Protein AF-A0A7X8WK04-F1 (afdb_monomer)

Sequence (314 aa):
MRKMLLALAVIFLSFSAEADEGMWLLKELNQQSIARMQEMGFTFPIDKVYDEVNPSLKDGVVIFGGGCTGVVVSEKGLIFTNHHCGYGAIQKLSSLERDILKDGYAAADMDSELASDGLAVSFLRSTEDVTDRIMSQISSDLSEIQRQQAIDSISDVLTEQYEDDQFAQARVVPFYGGNQYYMVVYDVFRDVRLVVAPPSSVGKFGGDTDNWMWPRHTGDFSAFRVYADKNNRPATYNEDNVPYTPKHVVPVSLAGYKENDYAMTIGFPGTTKRYLSSWGIQRMVDSENKPRIEVRGAKQEIWRKAMNQSDAVR

Nearest PDB structures (foldseek):
  5jxf-assembly3_B  TM=9.635E-01  e=9.828E-30  Flavobacterium psychrophilum
  5jxf-assembly1_A  TM=9.660E-01  e=1.241E-29  Flavobacterium psychrophilum
  4y06-assembly2_B  TM=9.466E-01  e=8.325E-24  Pseudoxanthomonas mexicana
  3woj-assembly1_B  TM=9.172E-01  e=5.221E-24  Pseudoxanthomonas mexicana
  3wok-assembly1_B  TM=9.133E-01  e=1.777E-23  Pseudoxanthomonas mexicana

Solvent-accessible surface area (backbone atoms only — not comparable to full-atom values): 17958 Å² total; per-residue (Å²): 106,73,70,56,52,51,51,51,51,54,55,59,63,64,71,71,72,80,73,88,76,79,91,74,59,71,93,68,68,43,74,66,59,49,50,52,43,42,76,54,58,54,79,72,62,68,69,43,47,50,46,88,84,53,76,15,53,47,54,16,40,30,39,32,67,87,75,34,47,28,36,26,60,34,75,54,22,32,27,43,33,37,23,76,68,43,38,68,50,43,52,72,71,30,44,95,90,48,42,33,52,66,69,21,47,68,44,89,48,82,87,62,34,42,77,28,86,93,37,39,40,33,38,66,61,48,77,42,84,42,35,67,75,51,56,76,74,56,69,91,84,54,52,71,68,56,45,51,54,50,52,52,56,52,35,50,66,76,34,50,96,32,71,88,38,88,41,40,47,54,45,66,44,73,36,87,92,66,76,38,31,36,38,36,33,25,44,31,26,42,22,32,22,46,37,33,34,56,22,38,73,40,22,42,35,65,48,80,79,43,55,100,47,81,88,76,86,49,54,48,36,25,30,34,30,38,30,10,38,96,84,64,40,62,28,68,75,54,92,84,43,39,64,20,64,57,77,28,60,47,84,82,83,86,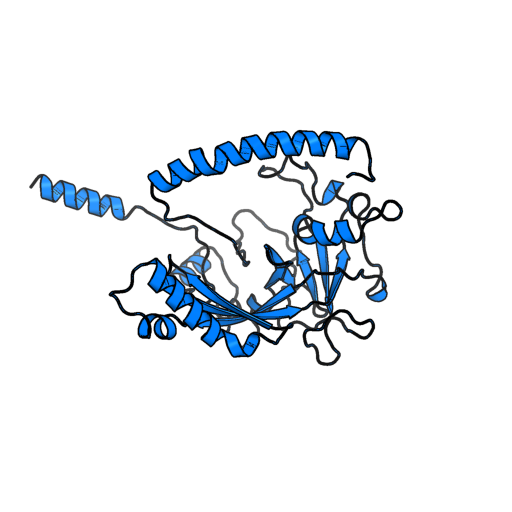85,77,88,59,92,83,59,64,81,85,89,86,73,68,85,88,83,85,73,91,84,57,50,74,67,51,50,49,44,42,51,65,69,51,44,48,57,48,49,56,56,49,49,58,52,48,53,57,48,51,58,50,28,74,75,32,80,90,67,88

Mean predicted aligned error: 5.55 Å

Structure (mmCIF, N/CA/C/O backbone):
data_AF-A0A7X8WK04-F1
#
_entry.id   AF-A0A7X8WK04-F1
#
loop_
_atom_site.group_PDB
_atom_site.id
_atom_site.type_symbol
_atom_site.label_atom_id
_atom_site.label_alt_id
_atom_site.label_comp_id
_atom_site.label_asym_id
_atom_site.label_entity_id
_atom_site.label_seq_id
_atom_site.pdbx_PDB_ins_code
_atom_site.Cartn_x
_atom_site.Cartn_y
_atom_site.Cartn_z
_atom_site.occupancy
_atom_site.B_iso_or_equiv
_atom_site.auth_seq_id
_atom_site.auth_comp_id
_atom_site.auth_asym_id
_atom_site.auth_atom_id
_atom_site.pdbx_PDB_model_num
ATOM 1 N N . MET A 1 1 ? -3.384 25.940 49.977 1.00 60.19 1 MET A N 1
ATOM 2 C CA . MET A 1 1 ? -3.031 26.901 48.904 1.00 60.19 1 MET A CA 1
ATOM 3 C C . MET A 1 1 ? -1.934 26.381 47.975 1.00 60.19 1 MET A C 1
ATOM 5 O O . MET A 1 1 ? -2.227 26.169 46.810 1.00 60.19 1 MET A O 1
ATOM 9 N N . ARG A 1 2 ? -0.717 26.071 48.454 1.00 66.25 2 ARG A N 1
ATOM 10 C CA . ARG A 1 2 ? 0.406 25.619 47.597 1.00 66.25 2 ARG A CA 1
ATOM 11 C C . ARG A 1 2 ? 0.130 24.336 46.785 1.00 66.25 2 ARG A C 1
ATOM 13 O O . ARG A 1 2 ? 0.468 24.285 45.613 1.00 66.25 2 ARG A O 1
ATOM 20 N N . LYS A 1 3 ? -0.556 23.343 47.372 1.00 65.69 3 LYS A N 1
ATOM 21 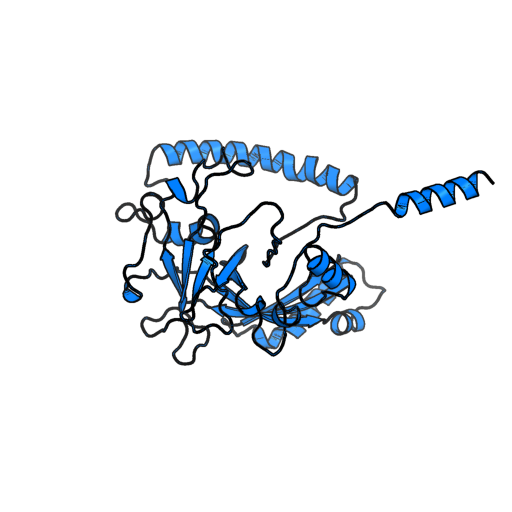C CA . LYS A 1 3 ? -0.987 22.110 46.671 1.00 65.69 3 LYS A CA 1
ATOM 22 C C . LYS A 1 3 ? -2.077 22.355 45.613 1.00 65.69 3 LYS A C 1
ATOM 24 O O . LYS A 1 3 ? -2.100 21.679 44.598 1.00 65.69 3 LYS A O 1
ATOM 29 N N . MET A 1 4 ? -2.942 23.344 45.843 1.00 76.75 4 MET A N 1
ATOM 30 C CA . MET A 1 4 ? -4.035 23.714 44.933 1.00 76.75 4 MET A CA 1
ATOM 31 C C . MET A 1 4 ? -3.504 24.487 43.717 1.00 76.75 4 MET A C 1
ATOM 33 O O . MET A 1 4 ? -3.925 24.236 42.598 1.00 76.75 4 MET A O 1
ATOM 37 N N . LEU A 1 5 ? -2.515 25.362 43.938 1.00 79.25 5 LEU A N 1
ATOM 38 C CA . LEU A 1 5 ? -1.772 26.056 42.882 1.00 79.25 5 LEU A CA 1
ATOM 39 C C . LEU A 1 5 ? -0.945 25.089 42.024 1.00 79.25 5 LEU A C 1
ATOM 41 O O . LEU A 1 5 ? -0.906 25.248 40.812 1.00 79.25 5 LEU A O 1
ATOM 45 N N . LEU A 1 6 ? -0.329 24.067 42.633 1.00 81.62 6 LEU A N 1
ATOM 46 C CA . LEU A 1 6 ? 0.398 23.032 41.891 1.00 81.62 6 LEU A CA 1
ATOM 47 C C . LEU A 1 6 ? -0.548 22.183 41.024 1.00 81.62 6 LEU A C 1
ATOM 49 O O . LEU A 1 6 ? -0.230 21.903 39.876 1.00 81.62 6 LEU A O 1
ATOM 53 N N . ALA A 1 7 ? -1.720 21.816 41.554 1.00 80.69 7 ALA A N 1
ATOM 54 C CA . ALA A 1 7 ? -2.739 21.087 40.800 1.00 80.69 7 ALA A CA 1
ATOM 55 C C . ALA A 1 7 ? -3.286 21.918 39.627 1.00 80.69 7 ALA A C 1
ATOM 57 O O . ALA A 1 7 ? -3.373 21.405 38.516 1.00 80.69 7 ALA A O 1
ATOM 58 N N . LEU A 1 8 ? -3.574 23.210 39.838 1.00 78.12 8 LEU A N 1
ATOM 59 C CA . LEU A 1 8 ? -3.977 24.111 38.753 1.00 78.12 8 LEU A CA 1
ATOM 60 C C . LEU A 1 8 ? -2.877 24.264 37.693 1.00 78.12 8 LEU A C 1
ATOM 62 O O . LEU A 1 8 ? -3.180 24.239 36.508 1.00 78.12 8 LEU A O 1
ATOM 66 N N . ALA A 1 9 ? -1.611 24.393 38.099 1.00 76.81 9 ALA A N 1
ATOM 67 C CA . ALA A 1 9 ? -0.493 24.523 37.166 1.00 76.81 9 ALA A CA 1
ATOM 68 C C . ALA A 1 9 ? -0.313 23.267 36.297 1.00 76.81 9 ALA A C 1
ATOM 70 O O . ALA A 1 9 ? -0.096 23.387 35.096 1.00 76.81 9 ALA A O 1
ATOM 71 N N . VAL A 1 10 ? -0.461 22.070 36.876 1.00 77.06 10 VAL A N 1
ATOM 72 C CA . VAL A 1 10 ? -0.429 20.804 36.123 1.00 77.06 10 VAL A CA 1
ATOM 73 C C . VAL A 1 10 ? -1.611 20.708 35.155 1.00 77.06 10 VAL A C 1
ATOM 75 O O . VAL A 1 10 ? -1.419 20.303 34.012 1.00 77.06 10 VAL A O 1
ATOM 78 N N . ILE A 1 11 ? -2.809 21.139 35.564 1.00 74.50 11 ILE A N 1
ATOM 79 C CA . ILE A 1 11 ? -3.991 21.181 34.689 1.00 74.50 11 ILE A CA 1
ATOM 80 C C . ILE A 1 11 ? -3.752 22.130 33.505 1.00 74.50 11 ILE A C 1
ATOM 82 O O . ILE A 1 11 ? -3.952 21.725 32.367 1.00 74.50 11 ILE A O 1
ATOM 86 N N . PHE A 1 12 ? -3.249 23.346 33.741 1.00 66.75 12 PHE A N 1
ATOM 87 C CA . PHE A 1 12 ? -2.951 24.307 32.669 1.00 66.75 12 PHE A CA 1
ATOM 88 C C . PHE A 1 12 ? -1.830 23.841 31.727 1.00 66.75 12 PHE A C 1
ATOM 90 O O . PHE A 1 12 ? -1.934 24.054 30.524 1.00 66.75 12 PHE A O 1
ATOM 97 N N . LEU A 1 13 ? -0.803 23.153 32.238 1.00 62.59 13 LEU A N 1
ATOM 98 C CA . LEU A 1 13 ? 0.258 22.549 31.418 1.00 62.59 13 LEU A CA 1
ATOM 99 C C . LEU A 1 13 ? -0.226 21.347 30.590 1.00 62.59 13 LEU A C 1
ATOM 101 O O . LEU A 1 13 ? 0.401 21.007 29.591 1.00 62.59 13 LEU A O 1
ATOM 105 N N . SER A 1 14 ? -1.338 20.716 30.975 1.00 57.31 14 SER A N 1
ATOM 106 C CA . SER A 1 14 ? -1.921 19.588 30.233 1.00 57.31 14 SER A CA 1
ATOM 107 C C . SER A 1 14 ? -2.676 20.032 28.973 1.00 57.31 14 SER A C 1
ATOM 109 O O . SER A 1 14 ? -2.915 19.211 28.093 1.00 57.31 14 SER A O 1
ATOM 111 N N . PHE A 1 15 ? -3.031 21.318 28.862 1.00 55.06 15 PHE A N 1
ATOM 112 C CA . PHE A 1 15 ? -3.760 21.875 27.715 1.00 55.06 15 PHE A CA 1
ATOM 113 C C . PHE A 1 15 ? -2.857 22.366 26.572 1.00 55.06 15 PHE A C 1
ATOM 115 O O . PHE A 1 15 ? -3.373 22.807 25.554 1.00 55.06 15 PHE A O 1
ATOM 122 N N . SER A 1 16 ? -1.528 22.291 26.706 1.00 50.62 16 SER A N 1
ATOM 123 C CA . SER A 1 16 ? -0.581 22.721 25.657 1.00 50.62 16 SER A CA 1
ATOM 124 C C . SER A 1 16 ? -0.124 21.593 24.725 1.00 50.62 16 SER A C 1
ATOM 126 O O . SER A 1 16 ? 0.815 21.777 23.955 1.00 50.62 16 SER A O 1
ATOM 128 N N . ALA A 1 17 ? -0.745 20.414 24.800 1.00 57.91 17 ALA A N 1
ATOM 129 C CA . ALA A 1 17 ? -0.472 19.332 23.863 1.00 57.91 17 ALA A CA 1
ATOM 130 C C . ALA A 1 17 ? -1.358 19.491 22.620 1.00 57.91 17 ALA A C 1
ATOM 132 O O . ALA A 1 17 ? -2.464 18.957 22.564 1.00 57.91 17 ALA A O 1
ATOM 133 N N . GLU A 1 18 ? -0.869 20.230 21.627 1.00 56.75 18 GLU A N 1
ATOM 134 C CA . GLU A 1 18 ? -1.471 20.257 20.294 1.00 56.75 18 GLU A CA 1
ATOM 135 C C . GLU A 1 18 ? -0.999 19.025 19.511 1.00 56.75 18 GLU A C 1
ATOM 137 O O . GLU A 1 18 ? 0.196 18.764 19.364 1.00 56.75 18 GLU A O 1
ATOM 142 N N . ALA A 1 19 ? -1.953 18.214 19.064 1.00 59.72 19 ALA A N 1
ATOM 143 C CA . ALA A 1 19 ? -1.712 17.017 18.272 1.00 59.72 19 ALA A CA 1
ATOM 144 C C . ALA A 1 19 ? -2.257 17.231 16.855 1.00 59.72 19 ALA A C 1
ATOM 146 O O . ALA A 1 19 ? -3.252 16.618 16.482 1.00 59.72 19 ALA A O 1
ATOM 147 N N . ASP A 1 20 ? -1.610 18.104 16.080 1.00 61.84 20 ASP A N 1
ATOM 148 C CA . ASP A 1 20 ? -2.006 18.3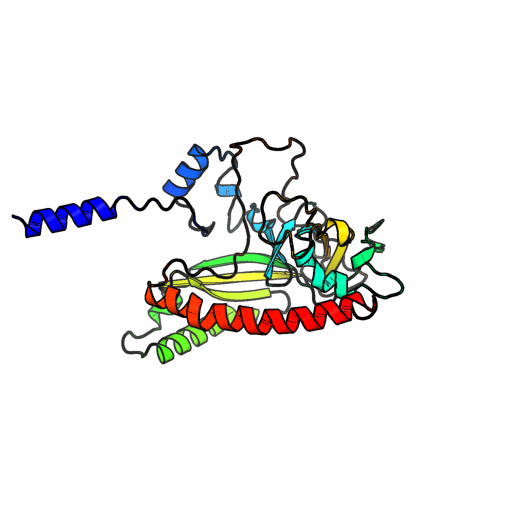79 14.689 1.00 61.84 20 ASP A CA 1
ATOM 149 C C . ASP A 1 20 ? -1.764 17.173 13.762 1.00 61.84 20 ASP A C 1
ATOM 151 O O . ASP A 1 20 ? -2.508 16.936 12.812 1.00 61.84 20 ASP A O 1
ATOM 155 N N . GLU A 1 21 ? -0.740 16.366 14.056 1.00 68.75 21 GLU A N 1
ATOM 156 C CA . GLU A 1 21 ? -0.378 15.189 13.264 1.00 68.75 21 GLU A CA 1
ATOM 157 C C . GLU A 1 21 ? -1.103 13.924 13.746 1.00 68.75 21 GLU A C 1
ATOM 159 O O . GLU A 1 21 ? -1.170 13.626 14.947 1.00 68.75 21 GLU A O 1
ATOM 164 N N . GLY A 1 22 ? -1.594 13.115 12.804 1.00 80.00 22 GLY A N 1
ATOM 165 C CA . GLY A 1 22 ? -2.272 11.856 13.098 1.00 80.00 22 GLY A CA 1
ATOM 166 C C . GLY A 1 22 ? -2.586 11.034 11.851 1.00 80.00 22 GLY A C 1
ATOM 167 O O . GLY A 1 22 ? -2.733 11.565 10.755 1.00 80.00 22 GLY A O 1
ATOM 168 N N . MET A 1 23 ? -2.683 9.718 12.034 1.00 92.00 23 MET A N 1
ATOM 169 C CA . MET A 1 23 ? -3.230 8.799 11.036 1.00 92.00 23 MET A CA 1
ATOM 170 C C . MET A 1 23 ? -4.694 8.568 11.396 1.00 92.00 23 MET A C 1
ATOM 172 O O . MET A 1 23 ? -4.987 7.899 12.385 1.00 92.00 23 MET A O 1
ATOM 176 N N . TRP A 1 24 ? -5.590 9.185 10.634 1.00 91.88 24 TRP A N 1
ATOM 177 C CA . TRP A 1 24 ? -7.021 9.206 10.921 1.00 91.88 24 TRP A CA 1
ATOM 178 C C . TRP A 1 24 ? -7.739 8.068 10.200 1.00 91.88 24 TRP A C 1
ATOM 180 O O . TRP A 1 24 ? -7.469 7.795 9.029 1.00 91.88 24 TRP A O 1
ATOM 190 N N . LEU A 1 25 ? -8.691 7.431 10.880 1.00 92.44 25 LEU A N 1
ATOM 191 C CA . LEU A 1 25 ? -9.653 6.559 10.221 1.00 92.44 25 LEU A CA 1
ATOM 192 C C . LEU A 1 25 ? -10.603 7.425 9.394 1.00 92.44 25 LEU A C 1
ATOM 194 O O . LEU A 1 25 ? -11.306 8.268 9.945 1.00 92.44 25 LEU A O 1
ATOM 198 N N . LEU A 1 26 ? -10.647 7.210 8.076 1.00 92.31 26 LEU A N 1
ATOM 199 C CA . LEU A 1 26 ? -11.493 8.018 7.187 1.00 92.31 26 LEU A CA 1
ATOM 200 C C . LEU A 1 26 ? -12.976 7.975 7.590 1.00 92.31 26 LEU A C 1
ATOM 202 O O . LEU A 1 26 ? -13.663 8.988 7.511 1.00 92.31 26 LEU A O 1
ATOM 206 N N . LYS A 1 27 ? -13.442 6.817 8.076 1.00 88.00 27 LYS A N 1
ATOM 207 C CA . LYS A 1 27 ? -14.807 6.611 8.580 1.00 88.00 27 LYS A CA 1
ATOM 208 C C . LYS A 1 27 ? -15.127 7.435 9.835 1.00 88.00 27 LYS A C 1
ATOM 210 O O . LYS A 1 27 ? -16.292 7.708 10.100 1.00 88.00 27 LYS A O 1
ATOM 215 N N . GLU A 1 28 ? -14.112 7.833 10.597 1.00 88.94 28 GLU A N 1
ATOM 216 C CA . GLU A 1 28 ? -14.259 8.557 11.865 1.00 88.94 28 GLU A CA 1
ATOM 217 C C . GLU A 1 28 ? -13.943 10.057 11.752 1.00 88.94 28 GLU A C 1
ATOM 219 O O . GLU A 1 28 ? -13.836 10.745 12.771 1.00 88.94 28 GLU A O 1
ATOM 224 N N . LEU A 1 29 ? -13.782 10.594 10.535 1.00 90.75 29 LEU A N 1
ATOM 225 C CA . LEU A 1 29 ? -13.577 12.031 10.345 1.00 90.75 29 LEU A CA 1
ATOM 226 C C . LEU A 1 29 ? -14.778 12.804 10.906 1.00 90.75 29 LEU A C 1
ATOM 228 O O . LEU A 1 29 ? -15.874 12.803 10.347 1.00 90.75 29 LEU A O 1
ATOM 232 N N . ASN A 1 30 ? -14.560 13.463 12.042 1.00 90.00 30 ASN A N 1
ATOM 233 C CA . ASN A 1 30 ? -15.586 14.215 12.752 1.00 90.00 30 ASN A CA 1
ATOM 234 C C . ASN A 1 30 ? -15.594 15.694 12.327 1.00 90.00 30 ASN A C 1
ATOM 236 O O . ASN A 1 30 ? -14.711 16.169 11.613 1.00 90.00 30 ASN A O 1
ATOM 240 N N . GLN A 1 31 ? -16.585 16.449 12.809 1.00 91.19 31 GLN A N 1
ATOM 241 C CA . GLN A 1 31 ? -16.764 17.864 12.462 1.00 91.19 31 GLN A CA 1
ATOM 242 C C . GLN A 1 31 ? -15.525 18.731 12.740 1.00 91.19 31 GLN A C 1
ATOM 244 O O . GLN A 1 31 ? -15.258 19.649 11.971 1.00 91.19 31 GLN A O 1
ATOM 249 N N . GLN A 1 32 ? -14.761 18.445 13.799 1.00 90.38 32 GLN A N 1
ATOM 250 C CA . GLN A 1 32 ? -13.561 19.213 14.148 1.00 90.38 32 GLN A CA 1
ATOM 251 C C . GLN A 1 32 ? -12.417 18.914 13.177 1.00 90.38 32 GLN A C 1
ATOM 253 O O . GLN A 1 32 ? -11.807 19.843 12.653 1.00 90.38 32 GLN A O 1
ATOM 258 N N . SER A 1 33 ? -12.166 17.634 12.881 1.00 90.44 33 SER A N 1
ATOM 259 C CA . SER A 1 33 ? -11.162 17.228 11.889 1.00 90.44 33 SER A CA 1
ATOM 260 C C . SER A 1 33 ? -11.481 17.809 10.508 1.00 90.44 33 SER A C 1
ATOM 262 O O . SER A 1 33 ? -10.594 18.328 9.838 1.00 90.44 33 SER A O 1
ATOM 264 N N . ILE A 1 34 ? -12.756 17.794 10.108 1.00 92.62 34 ILE A N 1
ATOM 265 C CA . ILE A 1 34 ? -13.211 18.346 8.825 1.00 92.62 34 ILE A CA 1
ATOM 266 C C . ILE A 1 34 ? -13.040 19.866 8.785 1.00 92.62 34 ILE A C 1
ATOM 268 O O . ILE A 1 34 ? -12.494 20.384 7.812 1.00 92.62 34 ILE A O 1
ATOM 272 N N . ALA A 1 35 ? -13.463 20.578 9.835 1.00 93.25 35 ALA A N 1
ATOM 273 C CA . ALA A 1 35 ? -13.273 22.023 9.930 1.00 93.25 35 ALA A CA 1
ATOM 274 C C . ALA A 1 35 ? -11.786 22.383 9.823 1.00 93.25 35 ALA A C 1
ATOM 276 O O . ALA A 1 35 ? -11.419 23.269 9.055 1.00 93.25 35 ALA A O 1
ATOM 277 N N . ARG A 1 36 ? -10.915 21.621 10.496 1.00 92.12 36 ARG A N 1
ATOM 278 C CA . ARG A 1 36 ? -9.467 21.819 10.417 1.00 92.12 36 ARG A CA 1
ATOM 279 C C . ARG A 1 36 ? -8.915 21.577 9.012 1.00 92.12 36 ARG A C 1
ATOM 281 O O . ARG A 1 36 ? -8.129 22.382 8.524 1.00 92.12 36 ARG A O 1
ATOM 288 N N . MET A 1 37 ? -9.343 20.512 8.332 1.00 94.12 37 MET A N 1
ATOM 289 C CA . MET A 1 37 ? -8.961 20.264 6.934 1.00 94.12 37 MET A CA 1
ATOM 290 C C . MET A 1 37 ? -9.371 21.436 6.030 1.00 94.12 37 MET A C 1
ATOM 292 O O . MET A 1 37 ? -8.577 21.882 5.203 1.00 94.12 37 MET A O 1
ATOM 296 N N . GLN A 1 38 ? -10.589 21.958 6.201 1.00 94.62 38 GLN A N 1
ATOM 297 C CA . GLN A 1 38 ? -11.107 23.090 5.427 1.00 94.62 38 GLN A CA 1
ATOM 298 C C . GLN A 1 38 ? -10.337 24.387 5.704 1.00 94.62 38 GLN A C 1
ATOM 300 O O . GLN A 1 38 ? -9.988 25.093 4.760 1.00 94.62 38 GLN A O 1
ATOM 305 N N . GLU A 1 39 ? -10.005 24.675 6.967 1.00 94.44 39 GLU A N 1
ATOM 306 C CA . GLU A 1 39 ? -9.133 25.800 7.345 1.00 94.44 39 GLU A CA 1
ATOM 307 C C . GLU A 1 39 ? -7.761 25.723 6.665 1.00 94.44 39 GLU A C 1
ATOM 309 O O . GLU A 1 39 ? -7.199 26.748 6.285 1.00 94.44 39 GLU A O 1
ATOM 314 N N . MET A 1 40 ? -7.235 24.509 6.480 1.00 94.00 40 MET A N 1
ATOM 315 C CA . MET A 1 40 ? -5.964 24.256 5.798 1.00 94.00 40 MET A CA 1
ATOM 316 C C . MET A 1 40 ? -6.070 24.287 4.262 1.00 94.00 40 MET A C 1
ATOM 318 O O . MET A 1 40 ? -5.064 24.089 3.586 1.00 94.00 40 MET A O 1
ATOM 322 N N . GLY A 1 41 ? -7.257 24.529 3.695 1.00 95.19 41 GLY A N 1
ATOM 323 C CA . GLY A 1 41 ? -7.466 24.658 2.250 1.00 95.19 41 GLY A CA 1
ATOM 324 C C . GLY A 1 41 ? -8.043 23.422 1.553 1.00 95.19 41 GLY A C 1
ATOM 325 O O . GLY A 1 41 ? -8.057 23.369 0.322 1.00 95.19 41 GLY A O 1
ATOM 326 N N . PHE A 1 42 ? -8.543 22.428 2.294 1.00 95.56 42 PHE A N 1
ATOM 327 C CA . PHE A 1 42 ? -9.242 21.288 1.700 1.00 95.56 42 PHE A CA 1
ATOM 328 C C . PHE A 1 42 ? -10.576 21.710 1.069 1.00 95.56 42 PHE A C 1
ATOM 330 O O . PHE A 1 42 ? -11.451 22.261 1.737 1.00 95.56 42 PHE A O 1
ATOM 337 N N . THR A 1 43 ? -10.746 21.413 -0.220 1.00 94.31 43 THR A N 1
ATOM 338 C CA . THR A 1 43 ? -11.924 21.815 -1.015 1.00 94.31 43 THR A CA 1
ATOM 339 C C . THR A 1 43 ? -12.710 20.641 -1.595 1.00 94.31 43 THR A C 1
ATOM 341 O O . THR A 1 43 ? -13.813 20.836 -2.105 1.00 94.31 43 THR A O 1
ATOM 344 N N . PHE A 1 44 ? -12.171 19.421 -1.536 1.00 93.94 44 PHE A N 1
ATOM 345 C CA . PHE A 1 44 ? -12.847 18.243 -2.070 1.00 93.94 44 PHE A CA 1
ATOM 346 C C . PHE A 1 44 ? -14.033 17.848 -1.167 1.00 93.94 44 PHE A C 1
ATOM 348 O O . PHE A 1 44 ? -13.931 17.975 0.055 1.00 93.94 44 PHE A O 1
ATOM 355 N N . PRO A 1 45 ? -15.172 17.387 -1.717 1.00 93.56 45 PRO A N 1
ATOM 356 C CA . PRO A 1 45 ? -16.321 17.019 -0.895 1.00 93.56 45 PRO A CA 1
ATOM 357 C C . PRO A 1 45 ? -15.979 15.891 0.087 1.00 93.56 45 PRO A C 1
ATOM 359 O O . PRO A 1 45 ? -15.457 14.845 -0.304 1.00 93.56 45 PRO A O 1
ATOM 362 N N . ILE A 1 46 ? -16.260 16.103 1.375 1.00 91.56 46 ILE A N 1
ATOM 363 C CA . ILE A 1 46 ? -15.859 15.171 2.439 1.00 91.56 46 ILE A CA 1
ATOM 364 C C . ILE A 1 46 ? -16.563 13.812 2.330 1.00 91.56 46 ILE A C 1
ATOM 366 O O . ILE A 1 46 ? -15.943 12.774 2.544 1.00 91.56 46 ILE A O 1
ATOM 370 N N . ASP A 1 47 ? -17.824 13.810 1.900 1.00 89.81 47 ASP A N 1
ATOM 371 C CA . ASP A 1 47 ? -18.625 12.617 1.607 1.00 89.81 47 ASP A CA 1
ATOM 372 C C . ASP A 1 47 ? -18.064 11.809 0.427 1.00 89.81 47 ASP A C 1
ATOM 374 O O . ASP A 1 47 ? -18.377 10.635 0.264 1.00 89.81 47 ASP A O 1
ATOM 378 N N . LYS A 1 48 ? -17.198 12.413 -0.395 1.00 93.75 48 LYS A N 1
ATOM 379 C CA . LYS A 1 48 ? -16.485 11.729 -1.479 1.00 93.75 48 LYS A CA 1
ATOM 380 C C . LYS A 1 48 ? -15.117 11.210 -1.067 1.00 93.75 48 LYS A C 1
ATOM 382 O O . LYS A 1 48 ? -14.522 10.456 -1.833 1.00 93.75 48 LYS A O 1
ATOM 387 N N . VAL A 1 49 ? -14.612 11.546 0.122 1.00 94.62 49 VAL A N 1
ATOM 388 C CA . VAL A 1 49 ? -13.385 10.933 0.658 1.00 94.62 49 VAL A CA 1
ATOM 389 C C . VAL A 1 49 ? -13.669 9.484 1.045 1.00 94.62 49 VAL A C 1
ATOM 391 O O . VAL A 1 49 ? -12.977 8.567 0.599 1.00 94.62 49 VAL A O 1
ATOM 394 N N . TYR A 1 50 ? -14.739 9.257 1.803 1.00 94.31 50 TYR A N 1
ATOM 395 C CA . TYR A 1 50 ? -15.142 7.937 2.274 1.00 94.31 50 TYR A CA 1
ATOM 396 C C . TYR A 1 50 ? -16.665 7.808 2.292 1.00 94.31 50 TYR A C 1
ATOM 398 O O . TYR A 1 50 ? -17.342 8.580 2.965 1.00 94.31 50 TYR A O 1
ATOM 406 N N . ASP A 1 51 ? -17.180 6.805 1.588 1.00 93.31 51 ASP A N 1
ATOM 407 C CA . ASP A 1 51 ? -18.586 6.401 1.601 1.00 93.31 51 ASP A CA 1
ATOM 408 C C . ASP A 1 51 ? -18.631 4.864 1.568 1.00 93.31 51 ASP A C 1
ATOM 410 O O . ASP A 1 51 ? -17.855 4.237 0.853 1.00 93.31 51 ASP A O 1
ATOM 414 N N . GLU A 1 52 ? -19.478 4.240 2.387 1.00 90.25 52 GLU A N 1
ATOM 415 C CA . GLU A 1 52 ? -19.585 2.772 2.464 1.00 90.25 52 GLU A CA 1
ATOM 416 C C . GLU A 1 52 ? -20.380 2.164 1.305 1.00 90.25 52 GLU A C 1
ATOM 418 O O . GLU A 1 52 ? -20.222 0.987 0.986 1.00 90.25 52 GLU A O 1
ATOM 423 N N . VAL A 1 53 ? -21.264 2.950 0.692 1.00 89.75 53 VAL A N 1
ATOM 424 C CA . VAL A 1 53 ? -22.243 2.486 -0.294 1.00 89.75 53 VAL A CA 1
ATOM 425 C C . VAL A 1 53 ? -21.891 2.994 -1.685 1.00 89.75 53 VAL A C 1
ATOM 427 O O . VAL A 1 53 ? -21.913 2.229 -2.651 1.00 89.75 53 VAL A O 1
ATOM 430 N N . ASN A 1 54 ? -21.582 4.283 -1.803 1.00 94.25 54 ASN A N 1
ATOM 431 C CA . ASN A 1 54 ? -21.306 4.930 -3.079 1.00 94.25 54 ASN A CA 1
ATOM 432 C C . ASN A 1 54 ? -19.802 4.956 -3.378 1.00 94.25 54 ASN A C 1
ATOM 434 O O . ASN A 1 54 ? -18.999 5.022 -2.450 1.00 94.25 54 ASN A O 1
ATOM 438 N N . PRO A 1 55 ? -19.403 4.997 -4.664 1.00 95.06 55 PRO A N 1
ATOM 439 C CA . PRO A 1 55 ? -18.005 5.182 -5.020 1.00 95.06 55 PRO A CA 1
ATOM 440 C C . PRO A 1 55 ? -17.398 6.454 -4.418 1.00 95.06 55 PRO A C 1
ATOM 442 O O . PRO A 1 55 ? -17.938 7.556 -4.582 1.00 95.06 55 PRO A O 1
ATOM 445 N N . SER A 1 56 ? -16.242 6.305 -3.777 1.00 96.25 56 SER A N 1
ATOM 446 C CA . SER A 1 56 ? -15.496 7.385 -3.129 1.00 96.25 56 SER A CA 1
ATOM 447 C C . SER A 1 56 ? -13.989 7.241 -3.375 1.00 96.25 56 SER A C 1
ATOM 449 O O . SER A 1 56 ? -13.521 6.256 -3.947 1.00 96.25 56 SER A O 1
ATOM 451 N N . LEU A 1 57 ? -13.199 8.216 -2.917 1.00 96.50 57 LEU A N 1
ATOM 452 C CA . LEU A 1 57 ? -11.739 8.194 -3.017 1.00 96.50 57 LEU A CA 1
ATOM 453 C C . LEU A 1 57 ? -11.122 6.921 -2.407 1.00 96.50 57 LEU A C 1
ATOM 455 O O . LEU A 1 57 ? -10.107 6.444 -2.913 1.00 96.50 57 LEU A O 1
ATOM 459 N N . LYS A 1 58 ? -11.756 6.323 -1.384 1.00 95.62 58 LYS A N 1
ATOM 460 C CA . LYS A 1 58 ? -11.328 5.045 -0.786 1.00 95.62 58 LYS A CA 1
ATOM 461 C C . LYS A 1 58 ? -11.201 3.931 -1.829 1.00 95.62 58 LYS A C 1
ATOM 463 O O . LYS A 1 58 ? -10.303 3.106 -1.723 1.00 95.62 58 LYS A O 1
ATOM 468 N N . ASP A 1 59 ? -12.089 3.906 -2.826 1.00 97.38 59 ASP A N 1
ATOM 469 C CA . ASP A 1 59 ? -12.151 2.831 -3.819 1.00 97.38 59 ASP A CA 1
ATOM 470 C C . ASP A 1 59 ? -11.047 2.951 -4.878 1.00 97.38 59 ASP A C 1
ATOM 472 O O . ASP A 1 59 ? -10.799 2.008 -5.628 1.00 97.38 59 ASP A O 1
ATOM 476 N N . GLY A 1 60 ? -10.381 4.108 -4.933 1.00 97.62 60 GLY A N 1
ATOM 477 C CA . GLY A 1 60 ? -9.202 4.348 -5.757 1.00 97.62 60 GLY A CA 1
ATOM 478 C C . GLY A 1 60 ? -7.880 4.089 -5.030 1.00 97.62 60 GLY A C 1
ATOM 479 O O . GLY A 1 60 ? -6.835 4.197 -5.665 1.00 97.62 60 GLY A O 1
ATOM 480 N N . VAL A 1 61 ? -7.888 3.761 -3.731 1.00 98.38 61 VAL A N 1
ATOM 481 C CA . VAL A 1 61 ? -6.677 3.535 -2.921 1.00 98.38 61 VAL A CA 1
ATOM 482 C C . VAL A 1 61 ? -6.613 2.076 -2.477 1.00 98.38 61 VAL A C 1
ATOM 484 O O . VAL A 1 61 ? -7.555 1.543 -1.898 1.00 98.38 61 VAL A O 1
ATOM 487 N N . VAL A 1 62 ? -5.486 1.414 -2.740 1.00 98.62 62 VAL A N 1
ATOM 488 C CA . VAL A 1 62 ? -5.357 -0.044 -2.594 1.00 98.62 62 VAL A CA 1
ATOM 489 C C . VAL A 1 62 ? -4.200 -0.448 -1.697 1.00 98.62 62 VAL A C 1
ATOM 491 O O . VAL A 1 62 ? -3.187 0.251 -1.624 1.00 98.62 62 VAL A O 1
ATOM 494 N N . ILE A 1 63 ? -4.314 -1.616 -1.063 1.00 98.56 63 ILE A N 1
ATOM 495 C CA . ILE A 1 63 ? -3.147 -2.310 -0.513 1.00 98.56 63 ILE A CA 1
ATOM 496 C C . ILE A 1 63 ? -2.430 -2.983 -1.679 1.00 98.56 63 ILE A C 1
ATOM 498 O O . ILE A 1 63 ? -3.022 -3.776 -2.410 1.00 98.56 63 ILE A O 1
ATOM 502 N N . PHE A 1 64 ? -1.143 -2.697 -1.830 1.00 98.69 64 PHE A N 1
ATOM 503 C CA . PHE A 1 64 ? -0.290 -3.280 -2.857 1.00 98.69 64 PHE A CA 1
ATOM 504 C C . PHE A 1 64 ? 0.702 -4.257 -2.218 1.00 98.69 64 PHE A C 1
ATOM 506 O O . PHE A 1 64 ? 1.486 -3.872 -1.344 1.00 98.69 64 PHE A O 1
ATOM 513 N N . GLY A 1 65 ? 0.660 -5.533 -2.620 1.00 94.19 65 GLY A N 1
ATOM 514 C CA . GLY A 1 65 ? 1.618 -6.553 -2.173 1.00 94.19 65 GLY A CA 1
ATOM 515 C C . GLY A 1 65 ? 1.629 -6.824 -0.662 1.00 94.19 65 GLY A C 1
ATOM 516 O O . GLY A 1 65 ? 2.618 -7.333 -0.143 1.00 94.19 65 GLY A O 1
ATOM 517 N N . GLY A 1 66 ? 0.563 -6.453 0.059 1.00 84.00 66 GLY A N 1
ATOM 518 C CA . GLY A 1 66 ? 0.402 -6.701 1.499 1.00 84.00 66 GLY A CA 1
ATOM 519 C C . GLY A 1 66 ? 1.154 -5.751 2.441 1.00 84.00 66 GLY A C 1
ATOM 520 O O . GLY A 1 66 ? 1.051 -5.912 3.654 1.00 84.00 66 GLY A O 1
ATOM 521 N N . GLY A 1 67 ? 1.890 -4.763 1.921 1.00 88.94 67 GLY A N 1
ATOM 522 C CA . GLY A 1 67 ? 2.686 -3.849 2.757 1.00 88.94 67 GLY A CA 1
ATOM 523 C C . GLY A 1 67 ? 2.869 -2.433 2.213 1.00 88.94 67 GLY A C 1
ATOM 524 O O . GLY A 1 67 ? 3.417 -1.588 2.915 1.00 88.94 67 GLY A O 1
ATOM 525 N N . CYS A 1 68 ? 2.404 -2.166 0.993 1.00 98.12 68 CYS A N 1
ATOM 526 C CA . CYS A 1 68 ? 2.448 -0.851 0.366 1.00 98.12 68 CYS A CA 1
ATOM 527 C C . CYS A 1 68 ? 1.046 -0.327 0.056 1.00 98.12 68 CYS A C 1
ATOM 529 O O . CYS A 1 68 ? 0.050 -1.042 0.159 1.00 98.12 68 CYS A O 1
ATOM 531 N N . THR A 1 69 ? 0.988 0.935 -0.362 1.00 98.75 69 THR A N 1
ATOM 532 C CA . THR A 1 69 ? -0.217 1.557 -0.917 1.00 98.75 69 THR A CA 1
ATOM 533 C C . THR A 1 69 ? -0.052 1.746 -2.427 1.00 98.75 69 THR A C 1
ATOM 535 O O . THR A 1 69 ? 1.054 1.994 -2.916 1.00 98.75 69 THR A O 1
ATOM 538 N N . GLY A 1 70 ? -1.147 1.624 -3.170 1.00 98.69 70 GLY A N 1
ATOM 539 C CA . GLY A 1 70 ? -1.239 2.025 -4.570 1.00 98.69 70 GLY A CA 1
ATOM 540 C C . GLY A 1 70 ? -2.458 2.912 -4.809 1.00 98.69 70 GLY A C 1
ATOM 541 O O . GLY A 1 70 ? -3.358 2.976 -3.971 1.00 98.69 70 GLY A O 1
ATOM 542 N N . VAL A 1 71 ? -2.491 3.581 -5.959 1.00 98.69 71 VAL A N 1
ATOM 543 C CA . VAL A 1 71 ? -3.608 4.436 -6.380 1.00 98.69 71 VAL A CA 1
ATOM 544 C C . VAL A 1 71 ? -4.030 4.120 -7.809 1.00 98.69 71 VAL A C 1
ATOM 546 O O . VAL A 1 71 ? -3.182 4.016 -8.695 1.00 98.69 71 VAL A O 1
ATOM 549 N N . VAL A 1 72 ? -5.333 3.966 -8.038 1.00 98.69 72 VAL A N 1
ATOM 550 C CA . VAL A 1 72 ? -5.909 3.724 -9.363 1.00 98.69 72 VAL A CA 1
ATOM 551 C C . VAL A 1 72 ? -6.052 5.038 -10.123 1.00 98.69 72 VAL A C 1
ATOM 553 O O . VAL A 1 72 ? -6.708 5.968 -9.659 1.00 98.69 72 VAL A O 1
ATOM 556 N N . VAL A 1 73 ? -5.462 5.095 -11.313 1.00 98.44 73 VAL A N 1
ATOM 557 C CA . VAL A 1 73 ? -5.328 6.317 -12.125 1.00 98.44 73 VAL A CA 1
ATOM 558 C C . VAL A 1 73 ? -5.915 6.179 -13.532 1.00 98.44 73 VAL A C 1
ATOM 560 O O . VAL A 1 73 ? -5.769 7.079 -1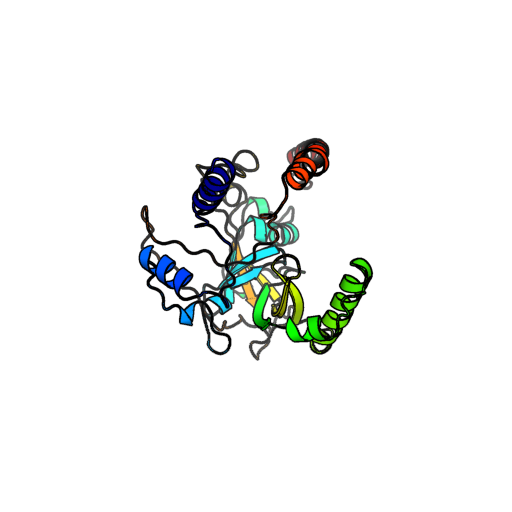4.357 1.00 98.44 73 VAL A O 1
ATOM 563 N N . SER A 1 74 ? -6.574 5.058 -13.848 1.00 98.44 74 SER A N 1
ATOM 564 C CA . SER A 1 74 ? -7.336 4.932 -15.094 1.00 98.44 74 SER A CA 1
ATOM 565 C C . SER A 1 74 ? -8.529 3.986 -14.985 1.00 98.44 74 SER A C 1
ATOM 567 O O . SER A 1 74 ? -8.521 3.047 -14.191 1.00 98.44 74 SER A O 1
ATOM 569 N N . GLU A 1 75 ? -9.507 4.184 -15.874 1.00 98.19 75 GLU A N 1
ATOM 570 C CA . GLU A 1 75 ? -10.707 3.340 -16.041 1.00 98.19 75 GLU A CA 1
ATOM 571 C C . GLU A 1 75 ? -10.393 1.891 -16.450 1.00 98.19 75 GLU A C 1
ATOM 573 O O . GLU A 1 75 ? -11.274 1.041 -16.486 1.00 98.19 75 GLU A O 1
ATOM 578 N N . LYS A 1 76 ? -9.132 1.597 -16.784 1.00 98.44 76 LYS A N 1
ATOM 579 C CA . LYS A 1 76 ? -8.644 0.259 -17.141 1.00 98.44 76 LYS A CA 1
ATOM 580 C C . LYS A 1 76 ? -7.674 -0.282 -16.090 1.00 98.44 76 LYS A C 1
ATOM 582 O O . LYS A 1 76 ? -6.666 -0.895 -16.443 1.00 98.44 76 LYS A O 1
ATOM 587 N N . GLY A 1 77 ? -7.911 0.044 -14.821 1.00 98.31 77 GLY A N 1
ATOM 588 C CA . GLY A 1 77 ? -7.241 -0.580 -13.680 1.00 98.31 77 GLY A CA 1
ATOM 589 C C . GLY A 1 77 ? -5.744 -0.294 -13.579 1.00 98.31 77 GLY A C 1
ATOM 590 O O . GLY A 1 77 ? -5.024 -1.095 -12.987 1.00 98.31 77 GLY A O 1
ATOM 591 N N . LEU A 1 78 ? -5.253 0.801 -14.178 1.00 98.81 78 LEU A N 1
ATOM 592 C CA . LEU A 1 78 ? -3.854 1.213 -14.029 1.00 98.81 78 LEU A CA 1
ATOM 593 C C . LEU A 1 78 ? -3.627 1.737 -12.609 1.00 98.81 78 LEU A C 1
ATOM 595 O O . LEU A 1 78 ? -4.363 2.610 -12.153 1.00 98.81 78 LEU A O 1
ATOM 599 N N . ILE A 1 79 ? -2.595 1.232 -11.945 1.00 98.81 79 ILE A N 1
ATOM 600 C CA . ILE A 1 79 ? -2.229 1.546 -10.568 1.00 98.81 79 ILE A CA 1
ATOM 601 C C . ILE A 1 79 ? -0.820 2.112 -10.529 1.00 98.81 79 ILE A C 1
ATOM 603 O O . ILE A 1 79 ? 0.107 1.506 -11.064 1.00 98.81 79 ILE A O 1
ATOM 607 N N . PHE A 1 80 ? -0.652 3.237 -9.842 1.00 98.81 80 PHE A N 1
ATOM 608 C CA . PHE A 1 80 ? 0.659 3.752 -9.462 1.00 98.81 80 PHE A CA 1
ATOM 609 C C . PHE A 1 80 ? 1.009 3.339 -8.037 1.00 98.81 80 PHE A C 1
ATOM 611 O O . PHE A 1 80 ? 0.173 3.369 -7.134 1.00 98.81 80 PHE A O 1
ATOM 618 N N . THR A 1 81 ? 2.267 2.962 -7.840 1.00 98.88 81 THR A N 1
ATOM 619 C CA . THR A 1 81 ? 2.878 2.695 -6.534 1.00 98.88 81 THR A CA 1
ATOM 620 C C . THR A 1 81 ? 4.364 3.058 -6.590 1.00 98.88 81 THR A C 1
ATOM 622 O O . THR A 1 81 ? 4.857 3.503 -7.626 1.00 98.88 81 THR A O 1
ATOM 625 N N . ASN A 1 82 ? 5.106 2.895 -5.498 1.00 98.75 82 ASN A N 1
ATOM 626 C CA . ASN A 1 82 ? 6.542 3.164 -5.505 1.00 98.75 82 ASN A CA 1
ATOM 627 C C . ASN A 1 82 ? 7.328 2.075 -6.255 1.00 98.75 82 ASN A C 1
ATOM 629 O O . ASN A 1 82 ? 6.915 0.916 -6.321 1.00 98.75 82 ASN A O 1
ATOM 633 N N . HIS A 1 83 ? 8.495 2.417 -6.800 1.00 98.69 83 HIS A N 1
ATOM 634 C CA . HIS A 1 83 ? 9.413 1.447 -7.401 1.00 98.69 83 HIS A CA 1
ATOM 635 C C . HIS A 1 83 ? 9.852 0.409 -6.361 1.00 98.69 83 HIS A C 1
ATOM 637 O O . HIS A 1 83 ? 9.866 -0.787 -6.644 1.00 98.69 83 HIS A O 1
ATOM 643 N N . HIS A 1 84 ? 10.140 0.837 -5.126 1.00 98.12 84 HIS A N 1
ATOM 644 C CA . HIS A 1 84 ? 10.515 -0.095 -4.057 1.00 98.12 84 HIS A CA 1
ATOM 645 C C . HIS A 1 84 ? 9.367 -1.037 -3.634 1.00 98.12 84 HIS A C 1
ATOM 647 O O . HIS A 1 84 ? 9.632 -2.156 -3.196 1.00 98.12 84 HIS A O 1
ATOM 653 N N . CYS A 1 85 ? 8.107 -0.622 -3.806 1.00 98.44 85 CYS A N 1
ATOM 654 C CA . CYS A 1 85 ? 6.930 -1.464 -3.570 1.00 98.44 85 CYS A CA 1
ATOM 655 C C . CYS A 1 85 ? 6.775 -2.540 -4.651 1.00 98.44 85 CYS A C 1
ATOM 657 O O . CYS A 1 85 ? 6.489 -3.697 -4.344 1.00 98.44 85 CYS A O 1
ATOM 659 N N . GLY A 1 86 ? 7.027 -2.180 -5.914 1.00 98.19 86 GLY A N 1
ATOM 660 C CA . GLY A 1 86 ? 7.075 -3.119 -7.036 1.00 98.19 86 GLY A CA 1
ATOM 661 C C . GLY A 1 86 ? 8.337 -3.988 -7.080 1.00 98.19 86 GLY A C 1
ATOM 662 O O . GLY A 1 86 ? 8.355 -4.988 -7.794 1.00 98.19 86 GLY A O 1
ATOM 663 N N . TYR A 1 87 ? 9.384 -3.649 -6.319 1.00 97.56 87 TYR A N 1
ATOM 664 C CA . TYR A 1 87 ? 10.730 -4.219 -6.466 1.00 97.56 87 TYR A CA 1
ATOM 665 C C . TYR A 1 87 ? 10.769 -5.744 -6.382 1.00 97.56 87 TYR A C 1
ATOM 667 O O . TYR A 1 87 ? 11.486 -6.375 -7.149 1.00 97.56 87 TYR A O 1
ATOM 675 N N . GLY A 1 88 ? 9.981 -6.351 -5.488 1.00 97.19 88 GLY A N 1
ATOM 676 C CA . GLY A 1 88 ? 9.903 -7.810 -5.380 1.00 97.19 88 GLY A CA 1
ATOM 677 C C . GLY A 1 88 ? 9.341 -8.473 -6.643 1.00 97.19 88 GLY A C 1
ATOM 678 O O . GLY A 1 88 ? 9.865 -9.492 -7.082 1.00 97.19 88 GLY A O 1
ATOM 679 N N . ALA A 1 89 ? 8.314 -7.881 -7.260 1.00 97.75 89 ALA A N 1
ATOM 680 C CA . ALA A 1 89 ? 7.763 -8.367 -8.525 1.00 97.75 89 ALA A CA 1
ATOM 681 C C . ALA A 1 89 ? 8.734 -8.114 -9.688 1.00 97.75 89 ALA A C 1
ATOM 683 O O . ALA A 1 89 ? 9.000 -9.014 -10.480 1.00 97.75 89 ALA A O 1
ATOM 684 N N . ILE A 1 90 ? 9.325 -6.917 -9.745 1.00 98.25 90 ILE A N 1
ATOM 685 C CA . ILE A 1 90 ? 10.305 -6.533 -10.769 1.00 98.25 90 ILE A CA 1
ATOM 686 C C . ILE A 1 90 ? 11.528 -7.462 -10.732 1.00 98.25 90 ILE A C 1
ATOM 688 O O . ILE A 1 90 ? 11.983 -7.933 -11.773 1.00 98.25 90 ILE A O 1
ATOM 692 N N . GLN A 1 91 ? 12.039 -7.767 -9.538 1.00 97.62 91 GLN A N 1
ATOM 693 C CA . GLN A 1 91 ? 13.180 -8.660 -9.346 1.00 97.62 91 GLN A CA 1
ATOM 694 C C . GLN A 1 91 ? 12.871 -10.088 -9.804 1.00 97.62 91 GLN A C 1
ATOM 696 O O . GLN A 1 91 ? 13.691 -10.674 -10.502 1.00 97.62 91 GLN A O 1
ATOM 701 N N . LYS A 1 92 ? 11.680 -10.623 -9.501 1.00 97.38 92 LYS A N 1
ATOM 702 C CA . LYS A 1 92 ? 11.248 -11.943 -9.994 1.00 97.38 92 LYS A CA 1
ATOM 703 C C . LYS A 1 92 ? 11.110 -12.008 -11.518 1.00 97.38 92 LYS A C 1
ATOM 705 O O . LYS A 1 92 ? 11.299 -13.072 -12.096 1.00 97.38 92 LYS A O 1
ATOM 710 N N . LEU A 1 93 ? 10.747 -10.895 -12.158 1.00 97.56 93 LEU A N 1
ATOM 711 C CA . LEU A 1 93 ? 10.592 -10.801 -13.616 1.00 97.56 93 LEU A CA 1
ATOM 712 C C . LEU A 1 93 ? 11.909 -10.521 -14.355 1.00 97.56 93 LEU A C 1
ATOM 714 O O . LEU A 1 93 ? 11.947 -10.616 -15.589 1.00 97.56 93 LEU A O 1
ATOM 718 N N . SER A 1 94 ? 12.957 -10.158 -13.611 1.00 97.50 94 SER A N 1
ATOM 719 C CA . SER A 1 94 ? 14.290 -9.875 -14.136 1.00 97.50 94 SER A CA 1
ATOM 720 C C . SER A 1 94 ? 15.092 -11.161 -14.330 1.00 97.50 94 SER A C 1
ATOM 722 O O . SER A 1 94 ? 15.002 -12.097 -13.538 1.00 97.50 94 SER A O 1
ATOM 724 N N . SER A 1 95 ? 15.923 -11.185 -15.364 1.00 96.56 95 SER A N 1
ATOM 725 C CA . SER A 1 95 ? 16.940 -12.212 -15.595 1.00 96.56 95 SER A CA 1
ATOM 726 C C . SER A 1 95 ? 18.237 -11.562 -16.083 1.00 96.56 95 SER A C 1
ATOM 728 O O . SER A 1 95 ? 18.286 -10.347 -16.271 1.00 96.56 95 SER A O 1
ATOM 730 N N . LEU A 1 96 ? 19.289 -12.353 -16.314 1.00 95.38 96 LEU A N 1
ATOM 731 C CA . LEU A 1 96 ? 20.529 -11.836 -16.906 1.00 95.38 96 LEU A CA 1
ATOM 732 C C . LEU A 1 96 ? 20.332 -11.358 -18.351 1.00 95.38 96 LEU A C 1
ATOM 734 O O . LEU A 1 96 ? 21.006 -10.435 -18.797 1.00 95.38 96 LEU A O 1
ATOM 738 N N . GLU A 1 97 ? 19.415 -11.987 -19.083 1.00 95.56 97 GLU A N 1
ATOM 739 C CA . GLU A 1 97 ? 19.071 -11.641 -20.462 1.00 95.56 97 GLU A CA 1
ATOM 740 C C . GLU A 1 97 ? 18.128 -10.435 -20.533 1.00 95.56 97 GLU A C 1
ATOM 742 O O . GLU A 1 97 ? 18.194 -9.659 -21.485 1.00 95.56 97 GLU A O 1
ATOM 747 N N . ARG A 1 98 ? 17.248 -10.277 -19.535 1.00 95.31 98 ARG A N 1
ATOM 748 C CA . ARG A 1 98 ? 16.301 -9.163 -19.424 1.00 95.31 98 ARG A CA 1
ATOM 749 C C . ARG A 1 98 ? 16.338 -8.589 -18.012 1.00 95.31 98 ARG A C 1
ATOM 751 O O . ARG A 1 98 ? 15.512 -8.930 -17.162 1.00 95.31 98 ARG A O 1
ATOM 758 N N . ASP A 1 99 ? 17.293 -7.703 -17.774 1.00 97.50 99 ASP A N 1
ATOM 759 C CA . ASP A 1 99 ? 17.526 -7.101 -16.463 1.00 97.50 99 ASP A CA 1
ATOM 760 C C . ASP A 1 99 ? 16.631 -5.873 -16.243 1.00 97.50 99 ASP A C 1
ATOM 762 O O . ASP A 1 99 ? 17.048 -4.722 -16.386 1.00 97.50 99 ASP A O 1
ATOM 766 N N . ILE A 1 100 ? 15.368 -6.122 -15.887 1.00 97.94 100 ILE A N 1
ATOM 767 C CA . ILE A 1 100 ? 14.382 -5.055 -15.657 1.00 97.94 100 ILE A CA 1
ATOM 768 C C . ILE A 1 100 ? 14.812 -4.150 -14.496 1.00 97.94 100 ILE A C 1
ATOM 770 O O . ILE A 1 100 ? 14.567 -2.945 -14.526 1.00 97.94 100 ILE A O 1
ATOM 774 N N . LEU A 1 101 ? 15.482 -4.696 -13.478 1.00 97.56 101 LEU A N 1
ATOM 775 C CA . LEU A 1 101 ? 16.011 -3.895 -12.377 1.00 97.56 101 LEU A CA 1
ATOM 776 C C . LEU A 1 101 ? 16.999 -2.837 -12.871 1.00 97.56 101 LEU A C 1
ATOM 778 O O . LEU A 1 101 ? 16.945 -1.696 -12.408 1.00 97.56 101 LEU A O 1
ATOM 782 N N . LYS A 1 102 ? 17.913 -3.205 -13.769 1.00 97.38 102 LYS A N 1
ATOM 783 C CA . LYS A 1 102 ? 18.948 -2.308 -14.289 1.00 97.38 102 LYS A CA 1
ATOM 784 C C . LYS A 1 102 ? 18.417 -1.361 -15.357 1.00 97.38 102 LYS A C 1
ATOM 786 O O . LYS A 1 102 ? 18.658 -0.159 -15.248 1.00 97.38 102 LYS A O 1
ATOM 791 N N . ASP A 1 103 ? 17.688 -1.891 -16.332 1.00 98.12 103 ASP A N 1
ATOM 792 C CA . ASP A 1 103 ? 17.338 -1.178 -17.565 1.00 98.12 103 ASP A CA 1
ATOM 793 C C . ASP A 1 103 ? 15.922 -0.580 -17.536 1.00 98.12 103 ASP A C 1
ATOM 795 O O . ASP A 1 103 ? 15.588 0.292 -18.341 1.00 98.12 103 ASP A O 1
ATOM 799 N N . GLY A 1 104 ? 15.102 -0.982 -16.564 1.00 98.44 104 GLY A N 1
ATOM 800 C CA . GLY A 1 104 ? 13.690 -0.636 -16.508 1.00 98.44 104 GLY A CA 1
ATOM 801 C C . GLY A 1 104 ? 12.857 -1.461 -17.487 1.00 98.44 104 GLY A C 1
ATOM 802 O O . GLY A 1 104 ? 13.335 -2.366 -18.171 1.00 98.44 104 GLY A O 1
ATOM 803 N N . TYR A 1 105 ? 11.565 -1.164 -17.531 1.00 98.69 105 TYR A N 1
ATOM 804 C CA . TYR A 1 105 ? 10.611 -1.807 -18.422 1.00 98.69 105 TYR A CA 1
ATOM 805 C C . TYR A 1 105 ? 9.418 -0.886 -18.669 1.00 98.69 105 TYR A C 1
ATOM 807 O O . TYR A 1 105 ? 8.960 -0.193 -17.761 1.00 98.69 105 TYR A O 1
ATOM 815 N N . ALA A 1 106 ? 8.905 -0.890 -19.895 1.00 98.50 106 ALA A N 1
ATOM 816 C CA . ALA A 1 106 ? 7.665 -0.225 -20.259 1.00 98.50 106 ALA A CA 1
ATOM 817 C C . ALA A 1 106 ? 6.942 -1.076 -21.305 1.00 98.50 106 ALA A C 1
ATOM 819 O O . ALA A 1 106 ? 7.463 -1.296 -22.399 1.00 98.50 106 ALA A O 1
ATOM 820 N N . ALA A 1 107 ? 5.756 -1.558 -20.950 1.00 98.50 107 ALA A N 1
ATOM 821 C CA . ALA A 1 107 ? 4.865 -2.265 -21.853 1.00 98.50 107 ALA A CA 1
ATOM 822 C C . ALA A 1 107 ? 4.433 -1.323 -22.991 1.00 98.50 107 ALA A C 1
ATOM 824 O O . ALA A 1 107 ? 4.001 -0.195 -22.740 1.00 98.50 107 ALA A O 1
ATOM 825 N N . ALA A 1 108 ? 4.568 -1.771 -24.241 1.00 97.62 108 ALA A N 1
ATOM 826 C CA . ALA A 1 108 ? 4.142 -1.001 -25.413 1.00 97.62 108 ALA A CA 1
ATOM 827 C C . ALA A 1 108 ? 2.611 -1.006 -25.567 1.00 97.62 108 ALA A C 1
ATOM 829 O O . ALA A 1 108 ? 2.015 -0.046 -26.054 1.00 97.62 108 ALA A O 1
ATOM 830 N N . ASP A 1 109 ? 1.988 -2.091 -25.117 1.00 97.94 109 ASP A N 1
ATOM 831 C CA . ASP A 1 109 ? 0.559 -2.371 -25.151 1.00 97.94 109 ASP A CA 1
ATOM 832 C C . ASP A 1 109 ? 0.180 -3.325 -24.001 1.00 97.94 109 ASP A C 1
ATOM 834 O O . ASP A 1 109 ? 1.043 -3.794 -23.257 1.00 97.94 109 ASP A O 1
ATOM 838 N N . MET A 1 110 ? -1.117 -3.601 -23.839 1.00 97.44 110 MET A N 1
ATOM 839 C CA . MET A 1 110 ? -1.625 -4.468 -22.766 1.00 97.44 110 MET A CA 1
ATOM 840 C C . M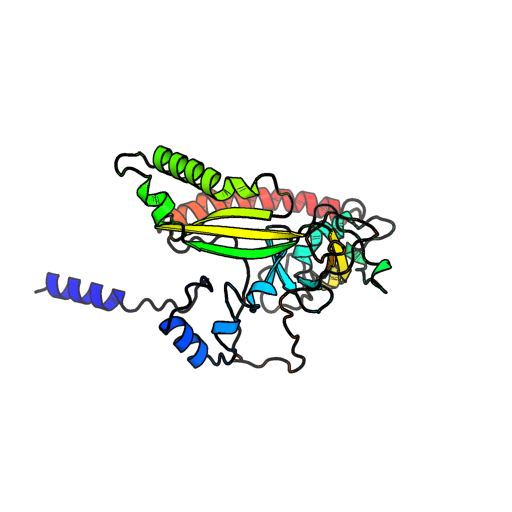ET A 1 110 ? -1.161 -5.924 -22.896 1.00 97.44 110 MET A C 1
ATOM 842 O O . MET A 1 110 ? -0.961 -6.581 -21.877 1.00 97.44 110 MET A O 1
ATOM 846 N N . ASP A 1 111 ? -0.940 -6.404 -24.121 1.00 97.06 111 ASP A N 1
ATOM 847 C CA . ASP A 1 111 ? -0.503 -7.780 -24.382 1.00 97.06 111 ASP A CA 1
ATOM 848 C C . ASP A 1 111 ? 0.960 -7.987 -23.971 1.00 97.06 111 ASP A C 1
ATOM 850 O O . ASP A 1 111 ? 1.367 -9.089 -23.604 1.00 97.06 111 ASP A O 1
ATOM 854 N N . SER A 1 112 ? 1.755 -6.915 -23.993 1.00 97.94 112 SER A N 1
ATOM 855 C CA . SER A 1 112 ? 3.141 -6.945 -23.540 1.00 97.94 112 SER A CA 1
ATOM 856 C C . SER A 1 112 ? 3.301 -6.907 -22.014 1.00 97.94 112 SER A C 1
ATOM 858 O O . SER A 1 112 ? 4.374 -7.283 -21.544 1.00 97.94 112 SER A O 1
ATOM 860 N N . GLU A 1 113 ? 2.276 -6.514 -21.241 1.00 98.69 113 GLU A N 1
ATOM 861 C CA . GLU A 1 113 ? 2.332 -6.388 -19.771 1.00 98.69 113 GLU A CA 1
ATOM 862 C C . GLU A 1 113 ? 2.691 -7.718 -19.079 1.00 98.69 113 GLU A C 1
ATOM 864 O O . GLU A 1 113 ? 2.140 -8.779 -19.375 1.00 98.69 113 GLU A O 1
ATOM 869 N N . LEU A 1 114 ? 3.603 -7.675 -18.102 1.00 98.44 114 LEU A N 1
ATOM 870 C CA . LEU A 1 114 ? 4.191 -8.891 -17.526 1.00 98.44 114 LEU A CA 1
ATOM 871 C C . LEU A 1 114 ? 3.457 -9.351 -16.262 1.00 98.44 114 LEU A C 1
ATOM 873 O O . LEU A 1 114 ? 3.458 -8.650 -15.248 1.00 98.44 114 LEU A O 1
ATOM 877 N N . ALA A 1 115 ? 2.886 -10.557 -16.282 1.00 98.12 115 ALA A N 1
ATOM 878 C CA . ALA A 1 115 ? 2.239 -11.156 -15.113 1.00 98.12 115 ALA A CA 1
ATOM 879 C C . ALA A 1 115 ? 3.199 -11.257 -13.914 1.00 98.12 115 ALA A C 1
ATOM 881 O O . ALA A 1 115 ? 4.302 -11.790 -14.027 1.00 98.12 115 ALA A O 1
ATOM 882 N N . SER A 1 116 ? 2.785 -10.732 -12.758 1.00 97.62 116 SER A N 1
ATOM 883 C CA . SER A 1 116 ? 3.603 -10.681 -11.542 1.00 97.62 116 SER A CA 1
ATOM 884 C C . SER A 1 116 ? 3.175 -11.762 -10.550 1.00 97.62 116 SER A C 1
ATOM 886 O O . SER A 1 116 ? 2.327 -11.531 -9.691 1.00 97.62 116 SER A O 1
ATOM 888 N N . ASP A 1 117 ? 3.767 -12.952 -1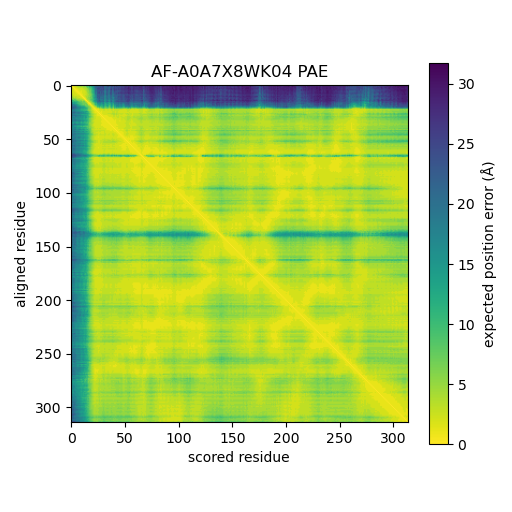0.659 1.00 93.69 117 ASP A N 1
ATOM 889 C CA . ASP A 1 117 ? 3.351 -14.105 -9.855 1.00 93.69 117 ASP A CA 1
ATOM 890 C C . ASP A 1 117 ? 3.503 -13.883 -8.333 1.00 93.69 117 ASP A C 1
ATOM 892 O O . ASP A 1 117 ? 4.536 -13.428 -7.810 1.00 93.69 117 ASP A O 1
ATOM 896 N N . GLY A 1 118 ? 2.432 -14.216 -7.612 1.00 94.00 118 GLY A N 1
ATOM 897 C CA . GLY A 1 118 ? 2.276 -14.002 -6.175 1.00 94.00 118 GLY A CA 1
ATOM 898 C C . GLY A 1 118 ? 2.030 -12.549 -5.746 1.00 94.00 118 GLY A C 1
ATOM 899 O O . GLY A 1 118 ? 1.923 -12.303 -4.544 1.00 94.00 118 GLY A O 1
ATOM 900 N N . LEU A 1 119 ? 1.942 -11.587 -6.673 1.00 98.25 119 LEU A N 1
ATOM 901 C CA . LEU A 1 119 ? 1.516 -10.223 -6.358 1.00 98.25 119 LEU A CA 1
ATOM 902 C C . LEU A 1 119 ? -0.014 -10.155 -6.294 1.00 98.25 119 LEU A C 1
ATOM 904 O O . LEU A 1 119 ? -0.706 -10.631 -7.189 1.00 98.25 119 LEU A O 1
ATOM 908 N N . ALA A 1 120 ? -0.533 -9.514 -5.251 1.00 98.31 120 ALA A N 1
ATOM 909 C CA . ALA A 1 120 ? -1.952 -9.220 -5.120 1.00 98.31 120 ALA A CA 1
ATOM 910 C C . ALA A 1 120 ? -2.179 -7.739 -4.810 1.00 98.31 120 ALA A C 1
ATOM 912 O O . ALA A 1 120 ? -1.340 -7.077 -4.184 1.00 98.31 120 ALA A O 1
ATOM 913 N N . VAL A 1 121 ? -3.335 -7.243 -5.239 1.00 98.62 121 VAL A N 1
ATOM 914 C CA . VAL A 1 121 ? -3.840 -5.906 -4.929 1.00 98.62 121 VAL A CA 1
ATOM 915 C C . VAL A 1 121 ? -5.191 -6.047 -4.244 1.00 98.62 121 VAL A C 1
ATOM 917 O O . VAL A 1 121 ? -6.084 -6.706 -4.775 1.00 98.62 121 VAL A O 1
ATOM 920 N N . SER A 1 122 ? -5.344 -5.415 -3.083 1.00 98.50 122 SER A N 1
ATOM 921 C CA . SER A 1 122 ? -6.565 -5.506 -2.281 1.00 98.50 122 SER A CA 1
ATOM 922 C C . SER A 1 122 ? -7.291 -4.164 -2.229 1.00 98.50 122 SER A C 1
ATOM 924 O O . SER A 1 122 ? -6.724 -3.157 -1.797 1.00 98.50 122 SER A O 1
ATOM 926 N N . PHE A 1 123 ? -8.559 -4.163 -2.632 1.00 98.12 123 PHE A N 1
ATOM 927 C CA . PHE A 1 123 ? -9.458 -3.010 -2.564 1.00 98.12 123 PHE A CA 1
ATOM 928 C C . PHE A 1 123 ? -10.310 -3.093 -1.304 1.00 98.12 123 PHE A C 1
ATOM 930 O O . PHE A 1 123 ? -10.867 -4.150 -1.016 1.00 98.12 123 PHE A O 1
ATOM 937 N N . LEU A 1 124 ? -10.425 -1.999 -0.546 1.00 96.88 124 LEU A N 1
ATOM 938 C CA . LEU A 1 124 ? -11.258 -1.979 0.658 1.00 96.88 124 LEU A CA 1
ATOM 939 C C . LEU A 1 124 ? -12.743 -2.059 0.278 1.00 96.88 124 LEU A C 1
ATOM 941 O O . LEU A 1 124 ? -13.320 -1.090 -0.225 1.00 96.88 124 LEU A O 1
ATOM 945 N N . ARG A 1 125 ? -13.367 -3.201 0.575 1.00 95.19 125 ARG A N 1
ATOM 946 C CA . ARG A 1 125 ? -14.792 -3.446 0.348 1.00 95.19 125 ARG A CA 1
ATOM 947 C C . ARG A 1 125 ? -15.631 -2.725 1.402 1.00 95.19 125 ARG A C 1
ATOM 949 O O . ARG A 1 125 ? -16.483 -1.927 1.027 1.00 95.19 125 ARG A O 1
ATOM 956 N N . SER A 1 126 ? -15.362 -2.972 2.686 1.00 94.38 126 SER A N 1
ATOM 957 C CA . SER A 1 126 ? -16.136 -2.419 3.809 1.00 94.38 126 SER A CA 1
ATOM 958 C C . SER A 1 126 ? -15.353 -2.403 5.124 1.00 94.38 126 SER A C 1
ATOM 960 O O . SER A 1 126 ? -14.436 -3.209 5.314 1.00 94.38 126 SER A O 1
ATOM 962 N N . THR A 1 127 ? -15.771 -1.535 6.052 1.00 94.81 127 THR A N 1
ATOM 963 C CA . THR A 1 127 ? -15.256 -1.476 7.431 1.00 94.81 127 THR A CA 1
ATOM 964 C C . THR A 1 127 ? -16.412 -1.437 8.432 1.00 94.81 127 THR A C 1
ATOM 966 O O . THR A 1 127 ? -17.129 -0.450 8.520 1.00 94.81 127 THR A O 1
ATOM 969 N N . GLU A 1 128 ? -16.589 -2.461 9.257 1.00 94.94 128 GLU A N 1
ATOM 970 C CA . GLU A 1 128 ? -17.652 -2.517 10.271 1.00 94.94 128 GLU A CA 1
ATOM 971 C C . GLU A 1 128 ? -17.069 -2.377 11.682 1.00 94.94 128 GLU A C 1
ATOM 973 O O . GLU A 1 128 ? -16.085 -3.042 12.000 1.00 94.94 128 GLU A O 1
ATOM 978 N N . ASP A 1 129 ? -17.663 -1.532 12.532 1.00 95.94 129 ASP A N 1
ATOM 979 C CA . ASP A 1 129 ? -17.360 -1.542 13.969 1.00 95.94 129 ASP A CA 1
ATOM 980 C C . ASP A 1 129 ? -18.014 -2.778 14.597 1.00 95.94 129 ASP A C 1
ATOM 982 O O . ASP A 1 129 ? -19.238 -2.911 14.611 1.00 95.94 129 ASP A O 1
ATOM 986 N N . VAL A 1 130 ? -17.188 -3.692 15.096 1.00 97.31 130 VAL A N 1
ATOM 987 C CA . VAL A 1 130 ? -17.618 -4.941 15.734 1.00 97.31 130 VAL A CA 1
ATOM 988 C C . VAL A 1 130 ? -17.262 -4.967 17.221 1.00 97.31 130 VAL A C 1
ATOM 990 O O . VAL A 1 130 ? -17.310 -6.024 17.852 1.00 97.31 130 VAL A O 1
ATOM 993 N N . THR A 1 131 ? -16.932 -3.808 17.801 1.00 96.94 131 THR A N 1
ATOM 994 C CA . THR A 1 131 ? -16.503 -3.675 19.198 1.00 96.94 131 THR A CA 1
ATOM 995 C C . THR A 1 131 ? -17.526 -4.281 20.150 1.00 96.94 131 THR A C 1
ATOM 997 O O . THR A 1 131 ? -17.174 -5.156 20.936 1.00 96.94 131 THR A O 1
ATOM 1000 N N . ASP A 1 132 ? -18.802 -3.910 20.036 1.00 96.62 132 ASP A N 1
ATOM 1001 C CA . ASP A 1 132 ? -19.857 -4.430 20.916 1.00 96.62 132 ASP A CA 1
ATOM 1002 C C . ASP A 1 132 ? -20.094 -5.935 20.723 1.00 96.62 132 ASP A C 1
ATOM 1004 O O . ASP A 1 132 ? -20.338 -6.666 21.689 1.00 96.62 132 ASP A O 1
ATOM 1008 N N . ARG A 1 133 ? -19.969 -6.431 19.483 1.00 95.62 133 ARG A N 1
ATOM 1009 C CA . ARG A 1 133 ? -20.117 -7.862 19.156 1.00 95.62 133 ARG A CA 1
ATOM 1010 C C . ARG A 1 133 ? -19.035 -8.703 19.834 1.00 95.62 133 ARG A C 1
ATOM 1012 O O . ARG A 1 133 ? -19.324 -9.808 20.277 1.00 95.62 133 ARG A O 1
ATOM 1019 N N . ILE A 1 134 ? -17.824 -8.164 19.951 1.00 95.50 134 ILE A N 1
ATOM 1020 C CA . ILE A 1 134 ? -16.696 -8.814 20.626 1.00 95.50 134 ILE A CA 1
ATOM 1021 C C . ILE A 1 134 ? -16.801 -8.638 22.141 1.00 95.50 134 ILE A C 1
ATOM 1023 O O . ILE A 1 134 ? -16.801 -9.611 22.891 1.00 95.50 134 ILE A O 1
ATOM 1027 N N . MET A 1 135 ? -16.938 -7.399 22.607 1.00 93.88 135 MET A N 1
ATOM 1028 C CA . MET A 1 135 ? -16.869 -7.057 24.026 1.00 93.88 135 MET A CA 1
ATOM 1029 C C . MET A 1 135 ? -18.034 -7.622 24.843 1.00 93.88 135 MET A C 1
ATOM 1031 O O . MET A 1 135 ? -17.842 -7.940 26.013 1.00 93.88 135 MET A O 1
ATOM 1035 N N . SER A 1 136 ? -19.213 -7.816 24.241 1.00 93.75 136 SER A N 1
ATOM 1036 C CA . SER A 1 136 ? -20.362 -8.446 24.914 1.00 93.75 136 SER A CA 1
ATOM 1037 C C . SER A 1 136 ? -20.163 -9.929 25.249 1.00 93.75 136 SER A C 1
ATOM 1039 O O . SER A 1 136 ? -20.876 -10.455 26.101 1.00 93.75 136 SER A O 1
ATOM 1041 N N . GLN A 1 137 ? -19.198 -10.598 24.614 1.00 90.31 137 GLN A N 1
ATOM 1042 C CA . GLN A 1 137 ? -18.888 -12.017 24.826 1.00 90.31 137 GLN A CA 1
ATOM 1043 C C . GLN A 1 137 ? -17.684 -12.229 25.759 1.00 90.31 137 GLN A C 1
ATOM 1045 O O . GLN A 1 137 ? -17.336 -13.364 26.083 1.00 90.31 137 GLN A O 1
ATOM 1050 N N . ILE A 1 138 ? -17.026 -11.149 26.192 1.00 90.31 138 ILE A N 1
ATOM 1051 C CA . ILE A 1 138 ? -15.795 -11.209 26.980 1.00 90.31 138 ILE A CA 1
ATOM 1052 C C . ILE A 1 138 ? -16.105 -10.895 28.439 1.00 90.31 138 ILE A C 1
ATOM 1054 O O . ILE A 1 138 ? -16.496 -9.783 28.789 1.00 90.31 138 ILE A O 1
ATOM 1058 N N . SER A 1 139 ? -15.861 -11.871 29.310 1.00 88.31 139 SER A N 1
ATOM 1059 C CA . SER A 1 139 ? -15.984 -11.676 30.751 1.00 88.31 139 SER A CA 1
ATOM 1060 C C . SER A 1 139 ? -14.823 -10.845 31.310 1.00 88.31 139 SER A C 1
ATOM 1062 O O . SER A 1 139 ? -13.677 -10.955 30.867 1.00 88.31 139 SER A O 1
ATOM 1064 N N . SER A 1 140 ? -15.109 -10.012 32.313 1.00 86.75 140 SER A N 1
ATOM 1065 C CA . SER A 1 140 ? -14.123 -9.129 32.950 1.00 86.75 140 SER A CA 1
ATOM 1066 C C . SER A 1 140 ? -13.139 -9.847 33.882 1.00 86.75 140 SER A C 1
ATOM 1068 O O . SER A 1 140 ? -12.200 -9.222 34.365 1.00 86.75 140 SER A O 1
ATOM 1070 N N . ASP A 1 141 ? -13.371 -11.123 34.187 1.00 92.19 141 ASP A N 1
ATOM 1071 C CA . ASP A 1 141 ? -12.543 -11.947 35.079 1.00 92.19 141 ASP A CA 1
ATOM 1072 C C . ASP A 1 141 ? -11.452 -12.747 34.346 1.00 92.19 141 ASP A C 1
ATOM 1074 O O . ASP A 1 141 ? -10.628 -13.399 34.991 1.00 92.19 141 ASP A O 1
ATOM 1078 N N . LEU A 1 142 ? -11.410 -12.683 33.011 1.00 91.88 142 LEU A N 1
ATOM 1079 C CA . LEU A 1 142 ? -10.383 -13.341 32.210 1.00 91.88 142 LEU A CA 1
ATOM 1080 C C . LEU A 1 142 ? -9.011 -12.688 32.420 1.00 91.88 142 LEU A C 1
ATOM 1082 O O . LEU A 1 142 ? -8.877 -11.464 32.465 1.00 91.88 142 LEU A O 1
ATOM 1086 N N . SER A 1 143 ? -7.962 -13.512 32.473 1.00 94.12 143 SER A N 1
ATOM 1087 C CA . SER A 1 143 ? -6.593 -13.009 32.312 1.00 94.12 143 SER A CA 1
ATOM 1088 C C . SER A 1 143 ? -6.390 -12.428 30.909 1.00 94.12 143 SER A C 1
ATOM 1090 O O . SER A 1 143 ? -7.087 -12.810 29.972 1.00 94.12 143 SER A O 1
ATOM 1092 N N . GLU A 1 144 ? -5.388 -11.566 30.726 1.00 90.12 144 GLU A N 1
ATOM 1093 C CA . GLU A 1 144 ? -5.127 -10.930 29.423 1.00 90.12 144 GLU A CA 1
ATOM 1094 C C . GLU A 1 144 ? -4.887 -11.947 28.292 1.00 90.12 144 GLU A C 1
ATOM 1096 O O . GLU A 1 144 ? -5.360 -11.768 27.174 1.00 90.12 144 GLU A O 1
ATOM 1101 N N . ILE A 1 145 ? -4.212 -13.064 28.588 1.00 93.56 145 ILE A N 1
ATOM 1102 C CA . ILE A 1 145 ? -3.979 -14.134 27.605 1.00 93.56 145 ILE A CA 1
ATOM 1103 C C . ILE A 1 145 ? -5.304 -14.788 27.196 1.00 93.56 145 ILE A C 1
ATOM 1105 O O . ILE A 1 145 ? -5.561 -14.965 26.008 1.00 93.56 145 ILE A O 1
ATOM 1109 N N . GLN A 1 146 ? -6.156 -15.125 28.168 1.00 94.75 146 GLN A N 1
ATOM 1110 C CA . GLN A 1 146 ? -7.468 -15.723 27.899 1.00 94.75 146 GLN A CA 1
ATOM 1111 C C . GLN A 1 146 ? -8.391 -14.743 27.172 1.00 94.75 146 GLN A C 1
ATOM 1113 O O . GLN A 1 146 ? -9.134 -15.143 26.281 1.00 94.75 146 GLN A O 1
ATOM 1118 N N . ARG A 1 147 ? -8.318 -13.457 27.527 1.00 93.38 147 ARG A N 1
ATOM 1119 C CA . ARG A 1 147 ? -9.032 -12.376 26.852 1.00 93.38 147 ARG A CA 1
ATOM 1120 C C . ARG A 1 147 ? -8.634 -12.309 25.377 1.00 93.38 147 ARG A C 1
ATOM 1122 O O . ARG A 1 147 ? -9.522 -12.313 24.532 1.00 93.38 147 ARG A O 1
ATOM 1129 N N . GLN A 1 148 ? -7.336 -12.314 25.064 1.00 92.94 148 GLN A N 1
ATOM 1130 C CA . GLN A 1 148 ? -6.864 -12.302 23.676 1.00 92.94 148 GLN A CA 1
ATOM 1131 C C . GLN A 1 148 ? -7.313 -13.551 22.905 1.00 92.94 148 GLN A C 1
ATOM 1133 O O . GLN A 1 148 ? -7.835 -13.424 21.807 1.00 92.94 148 GLN A O 1
ATOM 1138 N N . GLN A 1 149 ? -7.211 -14.742 23.502 1.00 94.88 149 GLN A N 1
ATOM 1139 C CA . GLN A 1 149 ? -7.683 -15.985 22.873 1.00 94.88 149 GLN A CA 1
ATOM 1140 C C . GLN A 1 149 ? -9.190 -15.972 22.577 1.00 94.88 149 GLN A C 1
ATOM 1142 O O . GLN A 1 149 ? -9.624 -16.467 21.536 1.00 94.88 149 GLN A O 1
ATOM 1147 N N . ALA A 1 150 ? -9.992 -15.405 23.483 1.00 94.69 150 ALA A N 1
ATOM 1148 C CA . ALA A 1 150 ? -11.424 -15.236 23.270 1.00 94.69 150 ALA A CA 1
ATOM 1149 C C . ALA A 1 150 ? -11.705 -14.247 22.128 1.00 94.69 150 ALA A C 1
ATOM 1151 O O . ALA A 1 150 ? -12.523 -14.545 21.263 1.00 94.69 150 ALA A O 1
ATOM 1152 N N . ILE A 1 151 ? -11.000 -13.109 22.093 1.00 95.56 151 ILE A N 1
ATOM 1153 C CA . ILE A 1 151 ? -11.092 -12.128 20.999 1.00 95.56 151 ILE A CA 1
ATOM 1154 C C . ILE A 1 151 ? -10.754 -12.778 19.659 1.00 95.56 151 ILE A C 1
ATOM 1156 O O . ILE A 1 151 ? -11.499 -12.581 18.702 1.00 95.56 151 ILE A O 1
ATOM 1160 N N . ASP A 1 152 ? -9.669 -13.550 19.594 1.00 95.00 152 ASP A N 1
ATOM 1161 C CA . ASP A 1 152 ? -9.236 -14.233 18.373 1.00 95.00 152 ASP A CA 1
ATOM 1162 C C . ASP A 1 152 ? -10.322 -15.218 17.908 1.00 95.00 152 ASP A C 1
ATOM 1164 O O . ASP A 1 152 ? -10.790 -15.130 16.779 1.00 95.00 152 ASP A O 1
ATOM 1168 N N . SER A 1 153 ? -10.847 -16.045 18.819 1.00 96.12 153 SER A N 1
ATOM 1169 C CA . SER A 1 153 ? -11.906 -17.018 18.499 1.00 96.12 153 SER A CA 1
ATOM 1170 C C . SER A 1 153 ? -13.198 -16.357 18.003 1.00 96.12 153 SER A C 1
ATOM 1172 O O . SER A 1 153 ? -13.842 -16.849 17.081 1.00 96.12 153 SER A O 1
ATOM 1174 N N . ILE A 1 154 ? -13.608 -15.237 18.611 1.00 96.56 154 ILE A N 1
ATOM 1175 C CA . ILE A 1 154 ? -14.783 -14.479 18.152 1.00 96.56 154 ILE A CA 1
ATOM 1176 C C . ILE A 1 154 ? -14.493 -13.846 16.790 1.00 96.56 154 ILE A C 1
ATOM 1178 O O . ILE A 1 154 ? -15.369 -13.821 15.930 1.00 96.56 154 ILE A O 1
ATOM 1182 N N . SER A 1 155 ? -13.277 -13.336 16.591 1.00 96.75 155 SER A N 1
ATOM 1183 C CA . SER A 1 155 ? -12.860 -12.729 15.328 1.00 96.75 155 SER A CA 1
ATOM 1184 C C . SER A 1 155 ? -12.934 -13.725 14.176 1.00 96.75 155 SER A C 1
ATOM 1186 O O . SER A 1 155 ? -13.480 -13.365 13.136 1.00 96.75 155 SER A O 1
ATOM 1188 N N . ASP A 1 156 ? -12.488 -14.965 14.390 1.00 96.25 156 ASP A N 1
ATOM 1189 C CA . ASP A 1 156 ? -12.571 -16.045 13.402 1.00 96.25 156 ASP A CA 1
ATOM 1190 C C . ASP A 1 156 ? -14.031 -16.300 12.993 1.00 96.25 156 ASP A C 1
ATOM 1192 O O . ASP A 1 156 ? -14.367 -16.235 11.812 1.00 96.25 156 ASP A O 1
ATOM 1196 N N . VAL A 1 157 ? -14.944 -16.430 13.966 1.00 96.69 157 VAL A N 1
ATOM 1197 C CA . VAL A 1 157 ? -16.391 -16.596 13.705 1.00 96.69 157 VAL A CA 1
ATOM 1198 C C . VAL A 1 157 ? -16.979 -15.415 12.922 1.00 96.69 157 VAL A C 1
ATOM 1200 O O . VAL A 1 157 ? -17.832 -15.596 12.055 1.00 96.69 157 VAL A O 1
ATOM 1203 N N . LEU A 1 158 ? -16.545 -14.182 13.203 1.00 96.75 158 LEU A N 1
ATOM 1204 C CA . LEU A 1 158 ? -17.014 -12.999 12.471 1.00 96.75 158 LEU A CA 1
ATOM 1205 C C . LEU A 1 158 ? -16.573 -13.011 10.999 1.00 96.75 158 LEU A C 1
ATOM 1207 O O . LEU A 1 158 ? -17.271 -12.455 10.146 1.00 96.75 158 LEU A O 1
ATOM 1211 N N . THR A 1 159 ? -15.434 -13.638 10.703 1.00 97.56 159 THR A N 1
ATOM 1212 C CA . THR A 1 159 ? -14.838 -13.682 9.364 1.00 97.56 159 THR A CA 1
ATOM 1213 C C . THR A 1 159 ? -15.043 -14.999 8.617 1.00 97.56 159 THR A C 1
ATOM 1215 O O . THR A 1 159 ? -14.742 -15.037 7.426 1.00 97.56 159 THR A O 1
ATOM 1218 N N . GLU A 1 160 ? -15.613 -16.021 9.261 1.00 97.00 160 GLU A N 1
ATOM 1219 C CA . GLU A 1 160 ? -15.776 -17.397 8.756 1.00 97.00 160 GLU A CA 1
ATOM 1220 C C . GLU A 1 160 ? -16.368 -17.458 7.338 1.00 97.00 160 GLU A C 1
ATOM 1222 O O . GLU A 1 160 ? -15.888 -18.189 6.476 1.00 97.00 160 GLU A O 1
ATOM 1227 N N . GLN A 1 161 ? -17.357 -16.608 7.039 1.00 95.81 161 GLN A N 1
ATOM 1228 C CA . GLN A 1 161 ? -18.001 -16.552 5.717 1.00 95.81 161 GLN A CA 1
ATOM 1229 C C . GLN A 1 161 ? -17.049 -16.206 4.551 1.00 95.81 161 GLN A C 1
ATOM 1231 O O . GLN A 1 161 ? -17.443 -16.328 3.392 1.00 95.81 161 GLN A O 1
ATOM 1236 N N . TYR A 1 162 ? -15.836 -15.728 4.841 1.00 96.31 162 TYR A N 1
ATOM 1237 C CA . TYR A 1 162 ? -14.824 -15.346 3.856 1.00 96.31 162 TYR A CA 1
ATOM 1238 C C . TYR A 1 162 ? -13.611 -16.289 3.828 1.00 96.31 162 TYR A C 1
ATOM 1240 O O . TYR A 1 162 ? -12.736 -16.083 2.992 1.00 96.31 162 TYR A O 1
ATOM 1248 N N . GLU A 1 163 ? -13.524 -17.293 4.708 1.00 92.00 163 GLU A N 1
ATOM 1249 C CA . GLU A 1 163 ? -12.314 -18.124 4.857 1.00 92.00 163 GLU A CA 1
ATOM 1250 C C . GLU A 1 163 ? -11.966 -18.924 3.594 1.00 92.00 163 GLU A C 1
ATOM 1252 O O . GLU A 1 163 ? -10.799 -18.989 3.203 1.00 92.00 163 GLU A O 1
ATOM 1257 N N . ASP A 1 164 ? -12.977 -19.470 2.916 1.00 93.38 164 ASP A N 1
ATOM 1258 C CA . ASP A 1 164 ? -12.801 -20.266 1.695 1.00 93.38 164 ASP A CA 1
ATOM 1259 C C . ASP A 1 164 ? -12.760 -19.416 0.408 1.00 93.38 164 ASP A C 1
ATOM 1261 O O . ASP A 1 164 ? -12.526 -19.935 -0.690 1.00 93.38 164 ASP A O 1
ATOM 1265 N N . ASP A 1 165 ? -12.977 -18.101 0.510 1.00 95.81 165 ASP A N 1
ATOM 1266 C CA . ASP A 1 165 ? -12.951 -17.196 -0.636 1.00 95.81 165 ASP A CA 1
ATOM 1267 C C . ASP A 1 165 ? -11.546 -16.620 -0.844 1.00 95.81 165 ASP A C 1
ATOM 1269 O O . ASP A 1 165 ? -11.158 -15.608 -0.267 1.00 95.81 165 ASP A O 1
ATOM 1273 N N . GLN A 1 166 ? -10.783 -17.222 -1.758 1.00 95.19 166 GLN A N 1
ATOM 1274 C CA . GLN A 1 166 ? -9.440 -16.746 -2.111 1.00 95.19 166 GLN A CA 1
ATOM 1275 C C . GLN A 1 166 ? -9.393 -15.309 -2.678 1.00 95.19 166 GLN A C 1
ATOM 1277 O O . GLN A 1 166 ? -8.294 -14.748 -2.806 1.00 95.19 166 GLN A O 1
ATOM 1282 N N . PHE A 1 167 ? -10.545 -14.741 -3.053 1.00 97.75 167 PHE A N 1
ATOM 1283 C CA . PHE A 1 167 ? -10.723 -13.400 -3.614 1.00 97.75 167 PHE A CA 1
ATOM 1284 C C . PHE A 1 167 ? -11.320 -12.404 -2.616 1.00 97.75 167 PHE A C 1
ATOM 1286 O O . PHE A 1 167 ? -11.489 -11.231 -2.955 1.00 97.75 167 PHE A O 1
ATOM 1293 N N . ALA A 1 168 ? -11.583 -12.835 -1.384 1.00 97.56 168 ALA A N 1
ATOM 1294 C CA . ALA A 1 168 ? -11.900 -11.965 -0.271 1.00 97.56 168 ALA A CA 1
ATOM 1295 C C . ALA A 1 168 ? -10.827 -12.087 0.814 1.00 97.56 168 ALA A C 1
ATOM 1297 O O . ALA A 1 168 ? -10.194 -13.120 1.004 1.00 97.56 168 ALA A O 1
ATOM 1298 N N . GLN A 1 169 ? -10.604 -11.005 1.547 1.00 96.81 169 GLN A N 1
ATOM 1299 C CA . GLN A 1 169 ? -9.836 -11.060 2.782 1.00 96.81 169 GLN A CA 1
ATOM 1300 C C . GLN A 1 169 ? -10.580 -10.275 3.844 1.00 96.81 169 GLN A C 1
ATOM 1302 O O . GLN A 1 169 ? -10.672 -9.051 3.757 1.00 96.81 169 GLN A O 1
ATOM 1307 N N . ALA A 1 170 ? -11.086 -10.978 4.850 1.00 97.75 170 ALA A N 1
ATOM 1308 C CA . ALA A 1 170 ? -11.688 -10.373 6.023 1.00 97.75 170 ALA A CA 1
ATOM 1309 C C . ALA A 1 170 ? -10.772 -10.544 7.233 1.00 97.75 170 ALA A C 1
ATOM 1311 O O . ALA A 1 170 ? -10.114 -11.569 7.387 1.00 97.75 170 ALA A O 1
ATOM 1312 N N . ARG A 1 171 ? -10.698 -9.518 8.078 1.00 96.69 171 ARG A N 1
ATOM 1313 C CA . ARG A 1 171 ? -9.986 -9.587 9.357 1.00 96.69 171 ARG A CA 1
ATOM 1314 C C . ARG A 1 171 ? -10.590 -8.617 10.354 1.00 96.69 171 ARG A C 1
ATOM 1316 O O . ARG A 1 171 ? -10.951 -7.498 9.986 1.00 96.69 171 ARG A O 1
ATOM 1323 N N . VAL A 1 172 ? -10.626 -9.016 11.617 1.00 97.88 172 VAL A N 1
ATOM 1324 C CA . VAL A 1 172 ? -10.873 -8.097 12.728 1.00 97.88 172 VAL A CA 1
ATOM 1325 C C . VAL A 1 172 ? -9.550 -7.466 13.143 1.00 97.88 172 VAL A C 1
ATOM 1327 O O . VAL A 1 172 ? -8.539 -8.145 13.312 1.00 97.88 172 VAL A O 1
ATOM 1330 N N . VAL A 1 173 ? -9.539 -6.145 13.278 1.00 95.94 173 VAL A N 1
ATOM 1331 C CA . VAL A 1 173 ? -8.342 -5.368 13.596 1.00 95.94 173 VAL A CA 1
ATOM 1332 C C . VAL A 1 173 ? -8.573 -4.601 14.892 1.00 95.94 173 VAL A C 1
ATOM 1334 O O . VAL A 1 173 ? -9.537 -3.835 14.964 1.00 95.94 173 VAL A O 1
ATOM 1337 N N . PRO A 1 174 ? -7.704 -4.760 15.906 1.00 95.38 174 PRO A N 1
ATOM 1338 C CA . PRO A 1 174 ? -7.782 -3.970 17.123 1.00 95.38 174 PRO A CA 1
ATOM 1339 C C . PRO A 1 174 ? -7.243 -2.555 16.885 1.00 95.38 174 PRO A C 1
ATOM 1341 O O . PRO A 1 174 ? -6.152 -2.363 16.346 1.00 95.38 174 PRO A O 1
ATOM 1344 N N . PHE A 1 175 ? -7.983 -1.562 17.361 1.00 94.56 175 PHE A N 1
ATOM 1345 C CA . PHE A 1 175 ? -7.598 -0.156 17.392 1.00 94.56 175 PHE A CA 1
ATOM 1346 C C . PHE A 1 175 ? -7.489 0.341 18.836 1.00 94.56 175 PHE A C 1
ATOM 1348 O O . PHE A 1 175 ? -7.987 -0.277 19.780 1.00 94.56 175 PHE A O 1
ATOM 1355 N N . TYR A 1 176 ? -6.765 1.449 19.017 1.00 92.88 176 TYR A N 1
ATOM 1356 C CA . TYR A 1 176 ? -6.590 2.126 20.310 1.00 92.88 176 TYR A CA 1
ATOM 1357 C C . TYR A 1 176 ? -6.131 1.202 21.450 1.00 92.88 176 TYR A C 1
ATOM 1359 O O . TYR A 1 176 ? -6.596 1.321 22.578 1.00 92.88 176 TYR A O 1
ATOM 1367 N N . GLY A 1 177 ? -5.225 0.261 21.160 1.00 90.19 177 GLY A N 1
ATOM 1368 C CA . GLY A 1 177 ? -4.731 -0.701 22.152 1.00 90.19 177 GLY A CA 1
ATOM 1369 C C . GLY A 1 177 ? -5.745 -1.782 22.544 1.00 90.19 177 GLY A C 1
ATOM 1370 O O . GLY A 1 177 ? -5.663 -2.287 23.656 1.00 90.19 177 GLY A O 1
ATOM 1371 N N . GLY A 1 178 ? -6.694 -2.115 21.661 1.00 91.62 178 GLY A N 1
ATOM 1372 C CA . GLY A 1 178 ? -7.732 -3.122 21.919 1.00 91.62 178 GLY A CA 1
ATOM 1373 C C . GLY A 1 178 ? -8.991 -2.563 22.585 1.00 91.62 178 GLY A C 1
ATOM 1374 O O . GLY A 1 178 ? -9.758 -3.315 23.177 1.00 91.62 178 GLY A O 1
ATOM 1375 N N . ASN A 1 179 ? -9.204 -1.245 22.511 1.00 92.38 179 ASN A N 1
ATOM 1376 C CA . ASN A 1 179 ? -10.431 -0.611 23.005 1.00 92.38 179 ASN A CA 1
ATOM 1377 C C . ASN A 1 179 ? -11.541 -0.561 21.946 1.00 92.38 179 ASN A C 1
ATOM 1379 O O . ASN A 1 179 ? -12.704 -0.398 22.301 1.00 92.38 179 ASN A O 1
ATOM 1383 N N . GLN A 1 180 ? -11.193 -0.706 20.666 1.00 95.19 180 GLN A N 1
ATOM 1384 C CA . GLN A 1 180 ? -12.145 -0.832 19.562 1.00 95.19 180 GLN A CA 1
ATOM 1385 C C . GLN A 1 180 ? -11.676 -1.897 18.577 1.00 95.19 180 GLN A C 1
ATOM 1387 O O . GLN A 1 180 ? -10.475 -2.159 18.462 1.00 95.19 180 GLN A O 1
ATOM 1392 N N . TYR A 1 181 ? -12.623 -2.487 17.857 1.00 96.94 181 TYR A N 1
ATOM 1393 C CA . TYR A 1 181 ? -12.376 -3.556 16.902 1.00 96.94 181 TYR A CA 1
ATOM 1394 C C . TYR A 1 181 ? -13.155 -3.307 15.619 1.00 96.94 181 TYR A C 1
ATOM 1396 O O . TYR A 1 181 ? -14.377 -3.179 15.636 1.00 96.94 181 TYR A O 1
ATOM 1404 N N . TYR A 1 182 ? -12.439 -3.298 14.499 1.00 96.88 182 TYR A N 1
ATOM 140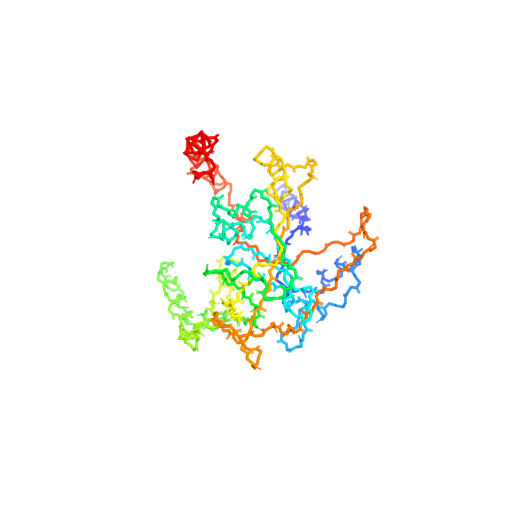5 C CA . TYR A 1 182 ? -13.027 -3.113 13.179 1.00 96.88 182 TYR A CA 1
ATOM 1406 C C . TYR A 1 182 ? -12.870 -4.374 12.339 1.00 96.88 182 TYR A C 1
ATOM 1408 O O . TYR A 1 182 ? -11.748 -4.839 12.133 1.00 96.88 182 TYR A O 1
ATOM 1416 N N . MET A 1 183 ? -13.974 -4.903 11.814 1.00 97.31 183 MET A N 1
ATOM 1417 C CA . MET A 1 183 ? -13.942 -5.926 10.774 1.00 97.31 183 MET A CA 1
ATOM 1418 C C . MET A 1 183 ? -13.770 -5.238 9.424 1.00 97.31 183 MET A C 1
ATOM 1420 O O . MET A 1 183 ? -14.639 -4.492 8.976 1.00 97.31 183 MET A O 1
ATOM 1424 N N . VAL A 1 184 ? -12.642 -5.485 8.769 1.00 96.50 184 VAL A N 1
ATOM 1425 C CA . VAL A 1 184 ? -12.350 -4.961 7.432 1.00 96.50 184 VAL A CA 1
ATOM 1426 C C . VAL A 1 184 ? -12.406 -6.092 6.423 1.00 96.50 184 VAL A C 1
ATOM 1428 O O . VAL A 1 184 ? -11.832 -7.155 6.659 1.00 96.50 184 VAL A O 1
ATOM 1431 N N . VAL A 1 185 ? -13.076 -5.854 5.300 1.00 97.56 185 VAL A N 1
ATOM 1432 C CA . VAL A 1 185 ? -13.188 -6.810 4.194 1.00 97.56 185 VAL A CA 1
ATOM 1433 C C . VAL A 1 185 ? -12.569 -6.191 2.951 1.00 97.56 185 VAL A C 1
ATOM 1435 O O . VAL A 1 185 ? -12.824 -5.026 2.641 1.00 97.56 185 VAL A O 1
ATOM 1438 N N . TYR A 1 186 ? -11.769 -6.967 2.230 1.00 97.81 186 TYR A N 1
ATOM 1439 C CA . TYR A 1 186 ? -11.133 -6.562 0.984 1.00 97.81 186 TYR A CA 1
ATOM 1440 C C . TYR A 1 186 ? -11.511 -7.488 -0.169 1.00 97.81 186 TYR A C 1
ATOM 1442 O O . TYR A 1 186 ? -11.614 -8.696 0.025 1.00 97.81 186 TYR A O 1
ATOM 1450 N N . ASP A 1 187 ? -11.644 -6.919 -1.367 1.00 98.12 187 ASP A N 1
ATOM 1451 C CA . ASP A 1 187 ? -11.626 -7.650 -2.637 1.00 98.12 187 ASP A CA 1
ATOM 1452 C C . ASP A 1 187 ? -10.167 -7.830 -3.084 1.00 98.12 187 ASP A C 1
ATOM 1454 O O . ASP A 1 187 ? -9.448 -6.841 -3.249 1.00 98.12 187 ASP A O 1
ATOM 1458 N N . VAL A 1 188 ? -9.713 -9.072 -3.267 1.00 98.44 188 VAL A N 1
ATOM 1459 C CA . VAL A 1 188 ? -8.306 -9.417 -3.527 1.00 98.44 188 VAL A CA 1
ATOM 1460 C C . VAL A 1 188 ? -8.113 -9.843 -4.978 1.00 98.44 188 VAL A C 1
ATOM 1462 O O . VAL A 1 188 ? -8.489 -10.945 -5.377 1.00 98.44 188 VAL A O 1
ATOM 1465 N N . PHE A 1 189 ? -7.458 -8.994 -5.764 1.00 98.62 189 PHE A N 1
ATOM 1466 C CA . PHE A 1 189 ? -7.102 -9.269 -7.152 1.00 98.62 189 PHE A CA 1
ATOM 1467 C C . PHE A 1 189 ? -5.723 -9.915 -7.240 1.00 98.62 189 PHE A C 1
ATOM 1469 O O . PHE A 1 189 ? -4.760 -9.412 -6.659 1.00 98.62 189 PHE A O 1
ATOM 1476 N N . ARG A 1 190 ? -5.634 -11.030 -7.976 1.00 98.50 190 ARG A N 1
ATOM 1477 C CA . ARG A 1 190 ? -4.432 -11.876 -8.072 1.00 98.50 190 ARG A CA 1
ATOM 1478 C C . ARG A 1 190 ? -3.839 -11.952 -9.481 1.00 98.50 190 ARG A C 1
ATOM 1480 O O . ARG A 1 190 ? -2.796 -12.569 -9.657 1.00 98.50 190 ARG A O 1
ATOM 1487 N N . ASP A 1 191 ? -4.476 -11.331 -10.470 1.00 98.69 191 ASP A N 1
ATOM 1488 C CA . ASP A 1 191 ? -3.880 -11.059 -11.779 1.00 98.69 191 ASP A CA 1
ATOM 1489 C C . ASP A 1 191 ? -3.452 -9.589 -11.827 1.00 98.69 191 ASP A C 1
ATOM 1491 O O . ASP A 1 191 ? -4.247 -8.683 -12.090 1.00 98.69 191 ASP A O 1
ATOM 1495 N N . VAL A 1 192 ? -2.189 -9.351 -11.477 1.00 98.75 192 VAL A N 1
ATOM 1496 C CA . VAL A 1 192 ? -1.575 -8.022 -11.460 1.00 98.75 192 VAL A CA 1
ATOM 1497 C C . VAL A 1 192 ? -0.352 -8.064 -12.360 1.00 98.75 192 VAL A C 1
ATOM 1499 O O . VAL A 1 192 ? 0.525 -8.915 -12.192 1.00 98.75 192 VAL A O 1
ATOM 1502 N N . ARG A 1 193 ? -0.287 -7.155 -13.331 1.00 98.81 193 ARG A N 1
ATOM 1503 C CA . ARG A 1 193 ? 0.750 -7.165 -14.369 1.00 98.81 193 ARG A CA 1
ATOM 1504 C C . ARG A 1 193 ? 1.584 -5.896 -14.318 1.00 98.81 193 ARG A C 1
ATOM 1506 O O . ARG A 1 193 ? 1.046 -4.809 -14.122 1.00 98.81 193 ARG A O 1
ATOM 1513 N N . LEU A 1 194 ? 2.899 -6.033 -14.461 1.00 98.88 194 LEU A N 1
ATOM 1514 C CA . LEU A 1 194 ? 3.827 -4.912 -14.539 1.00 98.88 194 LEU A CA 1
ATOM 1515 C C . LEU A 1 194 ? 3.625 -4.186 -15.871 1.00 98.88 194 LEU A C 1
ATOM 1517 O O . LEU A 1 194 ? 3.705 -4.801 -16.934 1.00 98.88 194 LEU A O 1
ATOM 1521 N N . VAL A 1 195 ? 3.412 -2.873 -15.792 1.00 98.88 195 VAL A N 1
ATOM 1522 C CA . VAL A 1 195 ? 3.243 -1.991 -16.955 1.00 98.88 195 VAL A CA 1
ATOM 1523 C C . VAL A 1 195 ? 4.493 -1.147 -17.149 1.00 98.88 195 VAL A C 1
ATOM 1525 O O . VAL A 1 195 ? 5.042 -1.109 -18.243 1.00 98.88 195 VAL A O 1
ATOM 1528 N N . VAL A 1 196 ? 4.964 -0.478 -16.092 1.00 98.69 196 VAL A N 1
ATOM 1529 C CA . VAL A 1 196 ? 6.150 0.387 -16.152 1.00 98.69 196 VAL A CA 1
ATOM 1530 C C . VAL A 1 196 ? 6.981 0.255 -14.882 1.00 98.69 196 VAL A C 1
ATOM 1532 O O . VAL A 1 196 ? 6.456 0.340 -13.774 1.00 98.69 196 VAL A O 1
ATOM 1535 N N . ALA A 1 197 ? 8.293 0.136 -15.041 1.00 98.75 197 ALA A N 1
ATOM 1536 C CA . ALA A 1 197 ? 9.278 0.369 -13.997 1.00 98.75 197 ALA A CA 1
ATOM 1537 C C . ALA A 1 197 ? 10.433 1.199 -14.583 1.00 98.75 197 ALA A C 1
ATOM 1539 O O . ALA A 1 197 ? 11.014 0.790 -15.589 1.00 98.75 197 ALA A O 1
ATOM 1540 N N . PRO A 1 198 ? 10.793 2.356 -14.003 1.00 98.62 198 PRO A N 1
ATOM 1541 C CA . PRO A 1 198 ? 12.019 3.041 -14.388 1.00 98.62 198 PRO A CA 1
ATOM 1542 C C . PRO A 1 198 ? 13.242 2.176 -14.029 1.00 98.62 198 PRO A C 1
ATOM 1544 O O . PRO A 1 198 ? 13.152 1.341 -13.127 1.00 98.62 198 PRO A O 1
ATOM 1547 N N . PRO A 1 199 ? 14.404 2.385 -14.673 1.00 98.44 199 PRO A N 1
ATOM 1548 C CA . PRO A 1 199 ? 15.637 1.727 -14.254 1.00 98.44 199 PRO A CA 1
ATOM 1549 C C . PRO A 1 199 ? 15.953 2.059 -12.794 1.00 98.44 199 PRO A C 1
ATOM 1551 O O . PRO A 1 199 ? 15.668 3.161 -12.314 1.00 98.44 199 PRO A O 1
ATOM 1554 N N . SER A 1 200 ? 16.619 1.144 -12.089 1.00 97.88 200 SER A N 1
ATOM 1555 C CA . SER A 1 200 ? 17.018 1.335 -10.687 1.00 97.88 200 SER A CA 1
ATOM 1556 C C . SER A 1 200 ? 17.823 2.614 -10.448 1.00 97.88 200 SER A C 1
ATOM 1558 O O . SER A 1 200 ? 17.742 3.197 -9.367 1.00 97.88 200 SER A O 1
ATOM 1560 N N . SER A 1 201 ? 18.585 3.074 -11.441 1.00 97.94 201 SER A N 1
ATOM 1561 C CA . SER A 1 201 ? 19.313 4.344 -11.372 1.00 97.94 201 SER A CA 1
ATOM 1562 C C . SER A 1 201 ? 18.391 5.552 -11.175 1.00 97.94 201 SER A C 1
ATOM 1564 O O . SER A 1 201 ? 18.833 6.542 -10.613 1.00 97.94 201 SER A O 1
ATOM 1566 N N . VAL A 1 202 ? 17.119 5.464 -11.571 1.00 98.56 202 VAL A N 1
ATOM 1567 C CA . VAL A 1 202 ? 16.077 6.476 -11.343 1.00 98.56 202 VAL A CA 1
ATOM 1568 C C . VAL A 1 202 ? 15.187 6.078 -10.165 1.00 98.56 202 VAL A C 1
ATOM 1570 O O . VAL A 1 202 ? 15.026 6.861 -9.226 1.00 98.56 202 VAL A O 1
ATOM 1573 N N . GLY A 1 203 ? 14.661 4.846 -10.179 1.00 97.94 203 GLY A N 1
ATOM 1574 C CA . GLY A 1 203 ? 13.696 4.336 -9.195 1.00 97.94 203 GLY A CA 1
ATOM 1575 C C . GLY A 1 203 ? 14.229 4.258 -7.764 1.00 97.94 203 GLY A C 1
ATOM 1576 O O . GLY A 1 203 ? 13.462 4.308 -6.808 1.00 97.94 203 GLY A O 1
ATOM 1577 N N . LYS A 1 204 ? 15.553 4.174 -7.604 1.00 97.25 204 LYS A N 1
ATOM 1578 C CA . LYS A 1 204 ? 16.252 4.247 -6.314 1.00 97.25 204 LYS A CA 1
ATOM 1579 C C . LYS A 1 204 ? 17.529 5.091 -6.403 1.00 97.25 204 LYS A C 1
ATOM 1581 O O . LYS A 1 204 ? 18.540 4.746 -5.793 1.00 97.25 204 LYS A O 1
ATOM 1586 N N . PHE A 1 205 ? 17.500 6.182 -7.178 1.00 98.31 205 PHE A N 1
ATOM 1587 C CA . PHE A 1 205 ? 18.603 7.148 -7.259 1.00 98.31 205 PHE A CA 1
ATOM 1588 C C . PHE A 1 205 ? 19.097 7.553 -5.861 1.00 98.31 205 PHE A C 1
ATOM 1590 O O . PHE A 1 205 ? 18.279 7.800 -4.972 1.00 98.31 205 PHE A O 1
ATOM 1597 N N . GLY A 1 206 ? 20.422 7.587 -5.681 1.00 96.38 206 GLY A N 1
ATOM 1598 C CA . GLY A 1 206 ? 21.084 7.825 -4.392 1.00 96.38 206 GLY A CA 1
ATOM 1599 C C . GLY A 1 206 ? 21.182 6.592 -3.479 1.00 96.38 206 GLY A C 1
ATOM 1600 O O . GLY A 1 206 ? 22.002 6.562 -2.561 1.00 96.38 206 GLY A O 1
ATOM 1601 N N . GLY A 1 207 ? 20.413 5.535 -3.760 1.00 94.38 207 GLY A N 1
ATOM 1602 C CA . GLY A 1 207 ? 20.462 4.262 -3.044 1.00 94.38 207 GLY A CA 1
ATOM 1603 C C . GLY A 1 207 ? 20.332 4.429 -1.530 1.00 94.38 207 GLY A C 1
ATOM 1604 O O . GLY A 1 207 ? 19.509 5.198 -1.040 1.00 94.38 207 GLY A O 1
ATOM 1605 N N . ASP A 1 208 ? 21.165 3.705 -0.782 1.00 94.44 208 ASP A N 1
ATOM 1606 C CA . ASP A 1 208 ? 21.141 3.748 0.683 1.00 94.44 208 ASP A CA 1
ATOM 1607 C C . ASP A 1 208 ? 21.650 5.072 1.265 1.00 94.44 208 ASP A C 1
ATOM 1609 O O . ASP A 1 208 ? 21.273 5.410 2.381 1.00 94.44 208 ASP A O 1
ATOM 1613 N N . THR A 1 209 ? 22.490 5.813 0.533 1.00 96.44 209 THR A N 1
ATOM 1614 C CA . THR A 1 209 ? 23.035 7.102 0.988 1.00 96.44 209 THR A CA 1
ATOM 1615 C C . THR A 1 209 ? 21.940 8.153 1.112 1.00 96.44 209 THR A C 1
ATOM 1617 O O . THR A 1 209 ? 21.901 8.877 2.103 1.00 96.44 209 THR A O 1
ATOM 1620 N N . ASP A 1 210 ? 21.031 8.196 0.139 1.00 97.19 210 ASP A N 1
ATOM 1621 C CA . ASP A 1 210 ? 19.940 9.172 0.128 1.00 97.19 210 ASP A CA 1
ATOM 1622 C C . ASP A 1 210 ? 18.681 8.637 0.823 1.00 97.19 210 ASP A C 1
ATOM 1624 O O . ASP A 1 210 ? 17.744 9.396 1.079 1.00 97.19 210 ASP A O 1
ATOM 1628 N N . ASN A 1 211 ? 18.627 7.341 1.152 1.00 95.88 211 ASN A N 1
ATOM 1629 C CA . ASN A 1 211 ? 17.486 6.771 1.856 1.00 95.88 211 ASN A CA 1
ATOM 1630 C C . ASN A 1 211 ? 17.286 7.463 3.217 1.00 95.88 211 ASN A C 1
ATOM 1632 O O . ASN A 1 211 ? 18.238 7.696 3.953 1.00 95.88 211 ASN A O 1
ATOM 1636 N N . TRP A 1 212 ? 16.037 7.793 3.553 1.00 96.12 212 TRP A N 1
ATOM 1637 C CA . TRP A 1 212 ? 15.657 8.628 4.707 1.00 96.12 212 TRP A CA 1
ATOM 1638 C C . TRP A 1 212 ? 16.203 10.068 4.730 1.00 96.12 212 TRP A C 1
ATOM 1640 O O . TRP A 1 212 ? 16.046 10.748 5.741 1.00 96.12 212 TRP A O 1
ATOM 1650 N N . MET A 1 213 ? 16.770 10.567 3.626 1.00 97.50 213 MET A N 1
ATOM 1651 C CA . MET A 1 213 ? 17.285 11.937 3.532 1.00 97.50 213 MET A CA 1
ATOM 1652 C C . MET A 1 213 ? 16.375 12.865 2.715 1.00 97.50 213 MET A C 1
ATOM 1654 O O . MET A 1 213 ? 15.722 12.437 1.756 1.00 97.50 213 MET A O 1
ATOM 1658 N N . TRP A 1 214 ? 16.397 14.148 3.091 1.00 96.69 214 TRP A N 1
ATOM 1659 C CA . TRP A 1 214 ? 15.912 15.303 2.330 1.00 96.69 214 TRP A CA 1
ATOM 1660 C C . TRP A 1 214 ? 17.049 16.345 2.240 1.00 96.69 214 TRP A C 1
ATOM 1662 O O . TRP A 1 214 ? 17.707 16.556 3.264 1.00 96.69 214 TRP A O 1
ATOM 1672 N N . PRO A 1 215 ? 17.298 17.028 1.098 1.00 97.00 215 PRO A N 1
ATOM 1673 C CA . PRO A 1 215 ? 16.612 16.957 -0.202 1.00 97.00 215 PRO A CA 1
ATOM 1674 C C . PRO A 1 215 ? 16.671 15.585 -0.881 1.00 97.00 215 PRO A C 1
ATOM 1676 O O . PRO A 1 215 ? 17.575 14.798 -0.610 1.00 97.00 215 PRO A O 1
ATOM 1679 N N . ARG A 1 216 ? 15.712 15.301 -1.773 1.00 97.81 216 ARG A N 1
ATOM 1680 C CA . ARG A 1 216 ? 15.620 14.023 -2.494 1.00 97.81 216 ARG A CA 1
ATOM 1681 C C . ARG A 1 216 ? 15.341 14.214 -3.983 1.00 97.81 216 ARG A C 1
ATOM 1683 O O . ARG A 1 216 ? 14.535 15.058 -4.353 1.00 97.81 216 ARG A O 1
ATOM 1690 N N . HIS A 1 217 ? 15.961 13.373 -4.815 1.00 98.19 217 HIS A N 1
ATOM 1691 C CA . HIS A 1 217 ? 15.857 13.418 -6.282 1.00 98.19 217 HIS A CA 1
ATOM 1692 C C . HIS A 1 217 ? 15.521 12.046 -6.907 1.00 98.19 217 HIS A C 1
ATOM 1694 O O . HIS A 1 217 ? 15.868 11.771 -8.053 1.00 98.19 217 HIS A O 1
ATOM 1700 N N . THR A 1 218 ? 14.888 11.152 -6.145 1.00 98.56 218 THR A N 1
ATOM 1701 C CA . THR A 1 218 ? 14.542 9.791 -6.584 1.00 98.56 218 THR A CA 1
ATOM 1702 C C . THR A 1 218 ? 13.199 9.771 -7.314 1.00 98.56 218 THR A C 1
ATOM 1704 O O . THR A 1 218 ? 12.193 10.211 -6.761 1.00 98.56 218 THR A O 1
ATOM 1707 N N . GLY A 1 219 ? 13.156 9.192 -8.516 1.00 98.31 219 GLY A N 1
ATOM 1708 C CA . GLY A 1 219 ? 11.915 8.918 -9.247 1.00 98.31 219 GLY A CA 1
ATOM 1709 C C . GLY A 1 219 ? 11.275 7.603 -8.801 1.00 98.31 219 GLY A C 1
ATOM 1710 O O . GLY A 1 219 ? 11.166 6.679 -9.602 1.00 98.31 219 GLY A O 1
ATOM 1711 N N . ASP A 1 220 ? 10.910 7.493 -7.522 1.00 98.62 220 ASP A N 1
ATOM 1712 C CA . ASP A 1 220 ? 10.452 6.246 -6.888 1.00 98.62 220 ASP A CA 1
ATOM 1713 C C . ASP A 1 220 ? 8.997 5.909 -7.254 1.00 98.62 220 ASP A C 1
ATOM 1715 O O . ASP A 1 220 ? 8.076 6.067 -6.448 1.00 98.62 220 ASP A O 1
ATOM 1719 N N . PHE A 1 221 ? 8.777 5.448 -8.485 1.00 98.69 221 PHE A N 1
ATOM 1720 C CA . PHE A 1 221 ? 7.469 5.001 -8.960 1.00 98.69 221 PHE A CA 1
ATOM 1721 C C . PHE A 1 221 ? 7.565 3.731 -9.806 1.00 98.69 221 PHE A C 1
ATOM 1723 O O . PHE A 1 221 ? 8.576 3.450 -10.439 1.00 98.69 221 PHE A O 1
ATOM 1730 N N . SER A 1 222 ? 6.481 2.972 -9.839 1.00 98.81 222 SER A N 1
ATOM 1731 C CA . SER A 1 222 ? 6.216 1.922 -10.815 1.00 98.81 222 SER A CA 1
ATOM 1732 C C . SER A 1 222 ? 4.713 1.863 -11.083 1.00 98.81 222 SER A C 1
ATOM 1734 O O . SER A 1 222 ? 3.907 2.372 -10.296 1.00 98.81 222 SER A O 1
ATOM 1736 N N . ALA A 1 223 ? 4.331 1.283 -12.216 1.00 98.81 223 ALA A N 1
ATOM 1737 C CA . ALA A 1 223 ? 2.945 1.144 -12.620 1.00 98.81 223 ALA A CA 1
ATOM 1738 C C . ALA A 1 223 ? 2.605 -0.316 -12.905 1.00 98.81 223 ALA A C 1
ATOM 1740 O O . ALA A 1 223 ? 3.341 -1.020 -13.602 1.00 98.81 223 ALA A O 1
ATOM 1741 N N . PHE A 1 224 ? 1.457 -0.738 -12.394 1.00 98.94 224 PHE A N 1
ATOM 1742 C CA . PHE A 1 224 ? 0.898 -2.070 -12.579 1.00 98.94 224 PHE A CA 1
ATOM 1743 C C . PHE A 1 224 ? -0.542 -1.955 -13.063 1.00 98.94 224 PHE A C 1
ATOM 1745 O O . PHE A 1 224 ? -1.183 -0.929 -12.855 1.00 98.94 224 PHE A O 1
ATOM 1752 N N . ARG A 1 225 ? -1.075 -3.000 -13.687 1.00 98.88 225 ARG A N 1
ATOM 1753 C CA . ARG A 1 225 ? -2.487 -3.081 -14.052 1.00 98.88 225 ARG A CA 1
ATOM 1754 C C . ARG A 1 225 ? -3.133 -4.273 -13.379 1.00 98.88 225 ARG A C 1
ATOM 1756 O O . ARG A 1 225 ? -2.572 -5.366 -13.377 1.00 98.88 225 ARG A O 1
ATOM 1763 N N . VAL A 1 226 ? -4.315 -4.045 -12.823 1.00 98.75 226 VAL A N 1
ATOM 1764 C CA . VAL A 1 226 ? -5.168 -5.106 -12.292 1.00 98.75 226 VAL A CA 1
ATOM 1765 C C . VAL A 1 226 ? -6.039 -5.665 -13.412 1.00 98.75 226 VAL A C 1
ATOM 1767 O O . VAL A 1 226 ? -6.669 -4.908 -14.153 1.00 98.75 226 VAL A O 1
ATOM 1770 N N . TYR A 1 227 ? -6.082 -6.988 -13.512 1.00 98.81 227 TYR A N 1
ATOM 1771 C CA . TYR A 1 227 ? -6.943 -7.736 -14.419 1.00 98.81 227 TYR A CA 1
ATOM 1772 C C . TYR A 1 227 ? -8.018 -8.491 -13.634 1.00 98.81 227 TYR A C 1
ATOM 1774 O O . TYR A 1 227 ? -7.854 -8.814 -12.456 1.00 98.81 227 TYR A O 1
ATOM 1782 N N . ALA A 1 228 ? -9.137 -8.740 -14.300 1.00 98.75 228 ALA A N 1
ATOM 1783 C CA . ALA A 1 228 ? -10.340 -9.328 -13.736 1.00 98.75 228 ALA A CA 1
ATOM 1784 C C . ALA A 1 228 ? -10.956 -10.350 -14.700 1.00 98.75 228 ALA A C 1
ATOM 1786 O O . ALA A 1 228 ? -10.619 -10.392 -15.888 1.00 98.75 228 ALA A O 1
ATOM 1787 N N . ASP A 1 229 ? -11.898 -11.148 -14.194 1.00 98.44 229 ASP A N 1
ATOM 1788 C CA . ASP A 1 229 ? -12.724 -11.994 -15.053 1.00 98.44 229 ASP A CA 1
ATOM 1789 C C . ASP A 1 229 ? -13.637 -11.148 -15.970 1.00 98.44 229 ASP A C 1
ATOM 1791 O O . ASP A 1 229 ? -13.764 -9.927 -15.839 1.00 98.44 229 ASP A O 1
ATOM 1795 N N . LYS A 1 230 ? -14.344 -11.809 -16.895 1.00 97.88 230 LYS A N 1
ATOM 1796 C CA . LYS A 1 230 ? -15.278 -11.152 -17.835 1.00 97.88 230 LYS A CA 1
ATOM 1797 C C . LYS A 1 230 ? -16.452 -10.430 -17.152 1.00 97.88 230 LYS A C 1
ATOM 1799 O O . LYS A 1 230 ? -17.146 -9.661 -17.809 1.00 97.88 230 LYS A O 1
ATOM 1804 N N . ASN A 1 231 ? -16.675 -10.670 -15.860 1.00 98.00 231 ASN A N 1
ATOM 1805 C CA . ASN A 1 231 ? -17.696 -10.021 -15.040 1.00 98.00 231 ASN A CA 1
ATOM 1806 C C . ASN A 1 231 ? -17.102 -8.936 -14.125 1.00 98.00 231 ASN A C 1
ATOM 1808 O O . ASN A 1 231 ? -17.781 -8.487 -13.201 1.00 98.00 231 ASN A O 1
ATOM 1812 N N . ASN A 1 232 ? -15.854 -8.516 -14.369 1.00 98.38 232 ASN A N 1
ATOM 1813 C CA . ASN A 1 232 ? -15.133 -7.514 -13.589 1.00 98.38 232 ASN A CA 1
ATOM 1814 C C . ASN A 1 232 ? -14.887 -7.919 -12.119 1.00 98.38 232 ASN A C 1
ATOM 1816 O O . ASN A 1 232 ? -14.781 -7.060 -11.242 1.00 98.38 232 ASN A O 1
ATOM 1820 N N . ARG A 1 233 ? -14.816 -9.226 -11.832 1.00 98.25 233 ARG A N 1
ATOM 1821 C CA . ARG A 1 233 ? -14.547 -9.770 -10.490 1.00 98.25 233 ARG A CA 1
ATOM 1822 C C . ARG A 1 233 ? -13.082 -10.184 -10.343 1.00 98.25 233 ARG A C 1
ATOM 1824 O O . ARG A 1 233 ? -12.440 -10.492 -11.353 1.00 98.25 233 ARG A O 1
ATOM 1831 N N . PRO A 1 234 ? -12.548 -10.232 -9.108 1.00 98.38 234 PRO A N 1
ATOM 1832 C CA . PRO A 1 234 ? -11.188 -10.695 -8.902 1.00 98.38 234 PRO A CA 1
ATOM 1833 C C . PRO A 1 234 ? -11.008 -12.126 -9.413 1.00 98.38 234 PRO A C 1
ATOM 1835 O O . PRO A 1 234 ? -11.884 -12.976 -9.264 1.00 98.38 234 PRO A O 1
ATOM 1838 N N . ALA A 1 235 ? -9.860 -12.369 -10.033 1.00 97.75 235 ALA A N 1
ATOM 1839 C CA . ALA A 1 235 ? -9.499 -13.654 -10.604 1.00 97.75 235 ALA A CA 1
ATOM 1840 C C . ALA A 1 235 ? -8.003 -13.916 -10.406 1.00 97.75 235 ALA A C 1
ATOM 1842 O O . ALA A 1 235 ? -7.207 -12.997 -10.181 1.00 97.75 235 ALA A O 1
ATOM 1843 N N . THR A 1 236 ? -7.624 -15.188 -10.485 1.00 98.06 236 THR A N 1
ATOM 1844 C CA . THR A 1 236 ? -6.235 -15.588 -10.722 1.00 98.06 236 THR A CA 1
ATOM 1845 C C . THR A 1 236 ? -5.861 -15.309 -12.174 1.00 98.06 236 THR A C 1
ATOM 1847 O O . THR A 1 236 ? -6.745 -15.143 -13.018 1.00 98.06 236 THR A O 1
ATOM 1850 N N . TYR A 1 237 ? -4.562 -15.300 -12.476 1.00 97.94 237 TYR A N 1
ATOM 1851 C CA . TYR A 1 237 ? -4.073 -15.112 -13.841 1.00 97.94 237 TYR A CA 1
ATOM 1852 C C . TYR A 1 237 ? -4.768 -16.037 -14.852 1.00 97.94 237 TYR A C 1
ATOM 1854 O O . TYR A 1 237 ? -4.883 -17.247 -14.638 1.00 97.94 237 TYR A O 1
ATOM 1862 N N . ASN A 1 238 ? -5.213 -15.439 -15.954 1.00 97.06 238 ASN A N 1
ATOM 1863 C CA . ASN A 1 238 ? -5.725 -16.108 -17.140 1.00 97.06 238 ASN A CA 1
ATOM 1864 C C . ASN A 1 238 ? -5.467 -15.197 -18.352 1.00 97.06 238 ASN A C 1
ATOM 1866 O O . ASN A 1 238 ? -5.603 -13.975 -18.252 1.00 97.06 238 ASN A O 1
ATOM 1870 N N . GLU A 1 239 ? -5.106 -15.776 -19.495 1.00 95.94 239 GLU A N 1
ATOM 1871 C CA . GLU A 1 239 ? -4.910 -15.038 -20.751 1.00 95.94 239 GLU A CA 1
ATOM 1872 C C . GLU A 1 239 ? -6.191 -14.318 -21.210 1.00 95.94 239 GLU A C 1
ATOM 1874 O O . GLU A 1 239 ? -6.108 -13.226 -21.760 1.00 95.94 239 GLU A O 1
ATOM 1879 N N . ASP A 1 240 ? -7.367 -14.874 -20.899 1.00 97.31 240 ASP A N 1
ATOM 1880 C CA . ASP A 1 240 ? -8.681 -14.304 -21.223 1.00 97.31 240 ASP A CA 1
ATOM 1881 C C . ASP A 1 240 ? -9.148 -13.204 -20.250 1.00 97.31 240 ASP A C 1
ATOM 1883 O O . ASP A 1 240 ? -10.224 -12.623 -20.454 1.00 97.31 240 ASP A O 1
ATOM 1887 N N . ASN A 1 241 ? -8.412 -12.949 -19.161 1.00 98.62 241 ASN A N 1
ATOM 1888 C CA . ASN A 1 241 ? -8.769 -11.878 -18.235 1.00 98.62 241 ASN A CA 1
ATOM 1889 C C . ASN A 1 241 ? -8.664 -10.518 -18.930 1.00 98.62 241 ASN A C 1
ATOM 1891 O O . ASN A 1 241 ? -7.799 -10.281 -19.772 1.00 98.62 241 ASN A O 1
ATOM 1895 N N . VAL A 1 242 ? -9.521 -9.587 -18.522 1.00 98.62 242 VAL A N 1
ATOM 1896 C CA . VAL A 1 242 ? -9.587 -8.234 -19.089 1.00 98.62 242 VAL A CA 1
ATOM 1897 C C . VAL A 1 242 ? -9.167 -7.194 -18.049 1.00 98.62 242 VAL A C 1
ATOM 1899 O O . VAL A 1 242 ? -9.259 -7.468 -16.849 1.00 98.62 242 VAL A O 1
ATOM 1902 N N . PRO A 1 243 ? -8.714 -5.995 -18.461 1.00 98.69 243 PRO A N 1
ATOM 1903 C CA . PRO A 1 243 ? -8.430 -4.910 -17.528 1.00 98.69 243 PRO A CA 1
ATOM 1904 C C . PRO A 1 243 ? -9.608 -4.630 -16.591 1.00 98.69 243 PRO A C 1
ATOM 1906 O O . PRO A 1 243 ? -10.733 -4.420 -17.048 1.00 98.69 243 PRO A O 1
ATOM 1909 N N . TYR A 1 244 ? -9.337 -4.593 -15.288 1.00 98.75 244 TYR A N 1
ATOM 1910 C CA . TYR A 1 244 ? -10.340 -4.276 -14.276 1.00 98.75 244 TYR A CA 1
ATOM 1911 C C . TYR A 1 244 ? -10.866 -2.848 -14.461 1.00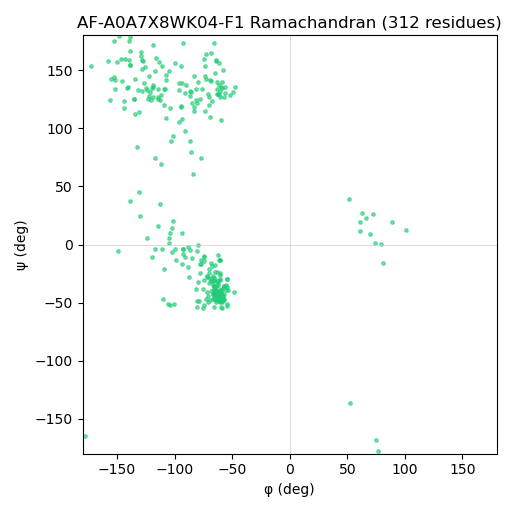 98.75 244 TYR A C 1
ATOM 1913 O O . TYR A 1 244 ? -10.092 -1.903 -14.627 1.00 98.75 244 TYR A O 1
ATOM 1921 N N . THR A 1 245 ? -12.185 -2.692 -14.404 1.00 98.56 245 THR A N 1
ATOM 1922 C CA . THR A 1 245 ? -12.872 -1.399 -14.378 1.00 98.56 245 THR A CA 1
ATOM 1923 C C . THR A 1 245 ? -13.129 -1.009 -12.917 1.00 98.56 245 THR A C 1
ATOM 1925 O O . THR A 1 245 ? -13.967 -1.639 -12.264 1.00 98.56 245 THR A O 1
ATOM 1928 N N . PRO A 1 246 ? -12.411 -0.018 -12.361 1.00 97.88 246 PRO A N 1
ATOM 1929 C CA . PRO A 1 246 ? -12.518 0.348 -10.953 1.00 97.88 246 PRO A CA 1
ATOM 1930 C C . PRO A 1 246 ? -13.811 1.109 -10.644 1.00 97.88 246 PRO A C 1
ATOM 1932 O O . PRO A 1 246 ? -14.410 1.735 -11.512 1.00 97.88 246 PRO A O 1
ATOM 1935 N N . LYS A 1 247 ? -14.216 1.116 -9.368 1.00 96.94 247 LYS A N 1
ATOM 1936 C CA . LYS A 1 247 ? -15.344 1.945 -8.900 1.00 96.94 247 LYS A CA 1
ATOM 1937 C C . LYS A 1 247 ? -15.009 3.441 -8.900 1.00 96.94 247 LYS A C 1
ATOM 1939 O O . LYS A 1 247 ? -15.909 4.264 -9.028 1.00 96.94 247 LYS A O 1
ATOM 1944 N N . HIS A 1 248 ? -13.733 3.788 -8.728 1.00 97.38 248 HIS A N 1
ATOM 1945 C CA . HIS A 1 248 ? -13.258 5.167 -8.667 1.00 97.38 248 HIS A CA 1
ATOM 1946 C C . HIS A 1 248 ? -11.869 5.295 -9.300 1.00 97.38 248 HIS A C 1
ATOM 1948 O O . HIS A 1 248 ? -11.005 4.440 -9.095 1.00 97.38 248 HIS A O 1
ATOM 1954 N N . VAL A 1 249 ? -11.649 6.387 -10.033 1.00 97.88 249 VAL A N 1
ATOM 1955 C CA . VAL A 1 249 ? -10.359 6.748 -10.631 1.00 97.88 249 VAL A CA 1
ATOM 1956 C C . VAL A 1 249 ? -9.902 8.074 -10.049 1.00 97.88 249 VAL A C 1
ATOM 1958 O O . VAL A 1 249 ? -10.633 9.063 -10.102 1.00 97.88 249 VAL A O 1
ATOM 1961 N N . VAL A 1 250 ? -8.680 8.106 -9.518 1.00 97.38 250 VAL A N 1
ATOM 1962 C CA . VAL A 1 250 ? -8.090 9.332 -8.982 1.00 97.38 250 VAL A CA 1
ATOM 1963 C C . VAL A 1 250 ? -7.472 10.131 -10.132 1.00 97.38 250 VAL A C 1
ATOM 1965 O O . VAL A 1 250 ? -6.553 9.636 -10.793 1.00 97.38 250 VAL A O 1
ATOM 1968 N N . PRO A 1 251 ? -7.948 11.359 -10.406 1.00 95.06 251 PRO A N 1
ATOM 1969 C CA . PRO A 1 251 ? -7.412 12.167 -11.490 1.00 95.06 251 PRO A CA 1
ATOM 1970 C C . PRO A 1 251 ? -5.990 12.640 -11.172 1.00 95.06 251 PRO A C 1
ATOM 1972 O O . PRO A 1 251 ? -5.681 13.045 -10.051 1.00 95.06 251 PRO A O 1
ATOM 1975 N N . VAL A 1 252 ? -5.132 12.649 -12.192 1.00 96.38 252 VAL A N 1
ATOM 1976 C CA . VAL A 1 252 ? -3.763 13.166 -12.087 1.00 96.38 252 VAL A CA 1
ATOM 1977 C C . VAL A 1 252 ? -3.740 14.624 -12.540 1.00 96.38 252 VAL A C 1
ATOM 1979 O O . VAL A 1 252 ? -4.057 14.934 -13.688 1.00 96.38 252 VAL A O 1
ATOM 1982 N N . SER A 1 253 ? -3.362 15.530 -11.639 1.00 96.00 253 SER A N 1
ATOM 1983 C CA . SER A 1 253 ? -3.207 16.952 -11.960 1.00 96.00 253 SER A CA 1
ATOM 1984 C C . SER A 1 253 ? -1.879 17.224 -12.668 1.00 96.00 253 SER A C 1
ATOM 1986 O O . SER A 1 253 ? -0.837 16.705 -12.273 1.00 96.00 253 SER A O 1
ATOM 1988 N N . LEU A 1 254 ? -1.908 18.100 -13.676 1.00 97.38 254 LEU A N 1
ATOM 1989 C CA . LEU A 1 254 ? -0.716 18.630 -14.355 1.00 97.38 254 LEU A CA 1
ATOM 1990 C C . LEU A 1 254 ? -0.397 20.079 -13.948 1.00 97.38 254 LEU A C 1
ATOM 1992 O O . LEU A 1 254 ? 0.500 20.696 -14.516 1.00 97.38 254 LEU A O 1
ATOM 1996 N N . ALA A 1 255 ? -1.128 20.643 -12.982 1.00 96.50 255 ALA A N 1
ATOM 1997 C CA . ALA A 1 255 ? -0.989 22.045 -12.582 1.00 96.50 255 ALA A CA 1
ATOM 1998 C C . ALA A 1 255 ? 0.279 22.339 -11.751 1.00 96.50 255 ALA A C 1
ATOM 2000 O O . ALA A 1 255 ? 0.611 23.505 -11.535 1.00 96.50 255 ALA A O 1
ATOM 2001 N N . GLY A 1 256 ? 0.987 21.298 -11.297 1.00 95.75 256 GLY A N 1
ATOM 2002 C CA . GLY A 1 256 ? 2.082 21.413 -10.333 1.00 95.75 256 GLY A CA 1
ATOM 2003 C C . GLY A 1 256 ? 1.581 21.658 -8.907 1.00 95.75 256 GLY A C 1
ATOM 2004 O O . GLY A 1 256 ? 0.395 21.501 -8.624 1.00 95.75 256 GLY A O 1
ATOM 2005 N N . TYR A 1 257 ? 2.502 22.022 -8.017 1.00 95.69 257 TYR A N 1
ATOM 2006 C CA . TYR A 1 257 ? 2.236 22.352 -6.616 1.00 95.69 257 TYR A CA 1
ATOM 2007 C C . TYR A 1 257 ? 3.079 23.555 -6.186 1.00 95.69 257 TYR A C 1
ATOM 2009 O O . TYR A 1 257 ? 4.106 23.870 -6.797 1.00 95.69 257 TYR A O 1
ATOM 2017 N N . LYS A 1 258 ? 2.641 24.231 -5.130 1.00 96.88 258 LYS A N 1
ATOM 2018 C CA . LYS A 1 258 ? 3.298 25.383 -4.515 1.00 96.88 258 LYS A CA 1
ATOM 2019 C C . LYS A 1 258 ? 3.427 25.168 -3.013 1.00 96.88 258 LYS A C 1
ATOM 2021 O O . LYS A 1 258 ? 2.768 24.320 -2.417 1.00 96.88 258 LYS A O 1
ATOM 2026 N N . GLU A 1 259 ? 4.307 25.948 -2.401 1.00 96.44 259 GLU A N 1
ATOM 2027 C CA . GLU A 1 259 ? 4.408 25.997 -0.947 1.00 96.44 259 GLU A CA 1
ATOM 2028 C C . GLU A 1 259 ? 3.045 26.360 -0.336 1.00 96.44 259 GLU A C 1
ATOM 2030 O O . GLU A 1 259 ? 2.379 27.281 -0.812 1.00 96.44 259 GLU A O 1
ATOM 2035 N N . ASN A 1 260 ? 2.663 25.647 0.727 1.00 94.25 260 ASN A N 1
ATOM 2036 C CA . ASN A 1 260 ? 1.382 25.765 1.435 1.00 94.25 260 ASN A CA 1
ATOM 2037 C C . ASN A 1 260 ? 0.136 25.270 0.680 1.00 94.25 260 ASN A C 1
ATOM 2039 O O . ASN A 1 260 ? -0.973 25.466 1.177 1.00 94.25 260 ASN A O 1
ATOM 2043 N N . ASP A 1 261 ? 0.282 24.599 -0.466 1.00 95.88 261 ASP A N 1
ATOM 2044 C CA . ASP A 1 261 ? -0.839 23.844 -1.029 1.00 95.88 261 ASP A CA 1
ATOM 2045 C C . ASP A 1 261 ? -1.268 22.741 -0.047 1.00 95.88 261 ASP A C 1
ATOM 2047 O O . ASP A 1 261 ? -0.436 22.043 0.541 1.00 95.88 261 ASP A O 1
ATOM 2051 N N . TYR A 1 262 ? -2.581 22.566 0.120 1.00 95.31 262 TYR A N 1
ATOM 2052 C CA . TYR A 1 262 ? -3.121 21.493 0.948 1.00 95.31 262 TYR A CA 1
ATOM 2053 C C . TYR A 1 262 ? -2.702 20.124 0.394 1.00 95.31 262 TYR A C 1
ATOM 2055 O O . TYR A 1 262 ? -2.926 19.822 -0.780 1.00 95.31 262 TYR A O 1
ATOM 2063 N N . ALA A 1 263 ? -2.163 19.267 1.261 1.00 94.81 263 ALA A N 1
ATOM 2064 C CA . ALA A 1 263 ? -1.797 17.897 0.927 1.00 94.81 263 ALA A CA 1
ATOM 2065 C C . ALA A 1 263 ? -2.491 16.906 1.869 1.00 94.81 263 ALA A C 1
ATOM 2067 O O . ALA A 1 263 ? -2.452 17.049 3.090 1.00 94.81 263 ALA A O 1
ATOM 2068 N N . MET A 1 264 ? -3.080 15.859 1.292 1.00 93.50 264 MET A N 1
ATOM 2069 C CA . MET A 1 264 ? -3.655 14.729 2.018 1.00 93.50 264 MET A CA 1
ATOM 2070 C C . MET A 1 264 ? -3.089 13.436 1.450 1.00 93.50 264 MET A C 1
ATOM 2072 O O . MET A 1 264 ? -3.084 13.228 0.239 1.00 93.50 264 MET A O 1
ATOM 2076 N N . THR A 1 265 ? -2.636 12.555 2.338 1.00 95.06 265 THR A N 1
ATOM 2077 C CA . THR A 1 265 ? -2.193 11.205 1.980 1.00 95.06 265 THR A CA 1
ATOM 2078 C C . THR A 1 265 ? -3.171 10.200 2.561 1.00 95.06 265 THR A C 1
ATOM 2080 O O . THR A 1 265 ? -3.461 10.233 3.755 1.00 95.06 265 THR A O 1
ATOM 2083 N N . ILE A 1 266 ? -3.656 9.294 1.718 1.00 96.00 266 ILE A N 1
ATOM 2084 C CA . ILE A 1 266 ? -4.472 8.151 2.124 1.00 96.00 266 ILE A CA 1
ATOM 2085 C C . ILE A 1 266 ? -3.670 6.894 1.818 1.00 96.00 266 ILE A C 1
ATOM 2087 O O . ILE A 1 266 ? -3.092 6.768 0.741 1.00 96.00 266 ILE A O 1
ATOM 2091 N N . GLY A 1 267 ? -3.628 5.968 2.766 1.00 96.75 267 GLY A N 1
ATOM 2092 C CA . GLY A 1 267 ? -2.938 4.703 2.589 1.00 96.75 267 GLY A CA 1
ATOM 2093 C C . GLY A 1 267 ? -3.075 3.803 3.801 1.00 96.75 267 GLY A C 1
ATOM 2094 O O . GLY A 1 267 ? -3.908 4.032 4.676 1.00 96.75 267 GLY A O 1
ATOM 2095 N N . PHE A 1 268 ? -2.231 2.778 3.842 1.00 96.25 268 PHE A N 1
ATOM 2096 C CA . PHE A 1 268 ? -2.313 1.695 4.819 1.00 96.25 268 PHE A CA 1
ATOM 2097 C C . PHE A 1 268 ? -1.057 1.667 5.700 1.00 96.25 268 PHE A C 1
ATOM 2099 O O . PHE A 1 268 ? -0.177 0.827 5.495 1.00 96.25 268 PHE A O 1
ATOM 2106 N N . PRO A 1 269 ? -0.913 2.604 6.658 1.00 95.06 269 PRO A N 1
ATOM 2107 C CA . PRO A 1 269 ? 0.241 2.619 7.546 1.00 95.06 269 PRO A CA 1
ATOM 2108 C C . PRO A 1 269 ? 0.286 1.339 8.393 1.00 95.06 269 PRO A C 1
ATOM 2110 O O . PRO A 1 269 ? -0.696 0.966 9.028 1.00 95.06 269 PRO A O 1
ATOM 2113 N N . GLY A 1 270 ? 1.441 0.668 8.414 1.00 93.00 270 GLY A N 1
ATOM 2114 C CA . GLY A 1 270 ? 1.567 -0.648 9.047 1.00 93.00 270 GLY A CA 1
ATOM 2115 C C . GLY A 1 270 ? 1.585 -0.618 10.578 1.00 93.00 270 GLY A C 1
ATOM 2116 O O . GLY A 1 270 ? 0.854 -1.354 11.234 1.00 93.00 270 GLY A O 1
ATOM 2117 N N . THR A 1 271 ? 2.453 0.190 11.191 1.00 93.00 271 THR A N 1
ATOM 2118 C CA . THR A 1 271 ? 2.610 0.199 12.655 1.00 93.00 271 THR A CA 1
ATOM 2119 C C . THR A 1 271 ? 3.075 1.557 13.150 1.00 93.00 271 THR A C 1
ATOM 2121 O O . THR A 1 271 ? 4.051 2.112 12.649 1.00 93.00 271 THR A O 1
ATOM 2124 N N . THR A 1 272 ? 2.433 2.048 14.207 1.00 92.94 272 THR A N 1
ATOM 2125 C CA . THR A 1 272 ? 2.921 3.172 15.009 1.00 92.94 272 THR A CA 1
ATOM 2126 C C . THR A 1 272 ? 2.951 2.775 16.481 1.00 92.94 272 THR A C 1
ATOM 2128 O O . THR A 1 272 ? 2.284 1.833 16.905 1.00 92.94 272 THR A O 1
ATOM 2131 N N . LYS A 1 273 ? 3.768 3.469 17.276 1.00 91.94 273 LYS A N 1
ATOM 2132 C CA . LYS A 1 273 ? 3.906 3.219 18.718 1.00 91.94 273 LYS A CA 1
ATOM 2133 C C . LYS A 1 273 ? 3.801 4.530 19.517 1.00 91.94 273 LYS A C 1
ATOM 2135 O O . LYS A 1 273 ? 4.613 4.794 20.399 1.00 91.94 273 LYS A O 1
ATOM 2140 N N . ARG A 1 274 ? 2.809 5.370 19.175 1.00 89.88 274 ARG A N 1
ATOM 2141 C CA . ARG A 1 274 ? 2.642 6.750 19.692 1.00 89.88 274 ARG A CA 1
ATOM 2142 C C . ARG A 1 274 ? 2.461 6.831 21.213 1.00 89.88 274 ARG A C 1
ATOM 2144 O O . ARG A 1 274 ? 2.864 7.816 21.814 1.00 89.88 274 ARG A O 1
ATOM 2151 N N . TYR A 1 275 ? 1.887 5.798 21.825 1.00 90.62 275 TYR A N 1
ATOM 2152 C CA . TYR A 1 275 ? 1.550 5.771 23.254 1.00 90.62 275 TYR A CA 1
ATOM 2153 C C . TYR A 1 275 ? 2.551 4.979 24.107 1.00 90.62 275 TYR A C 1
ATOM 2155 O O . TYR A 1 275 ? 2.215 4.530 25.202 1.00 90.62 275 TYR A O 1
ATOM 2163 N N . LEU A 1 276 ? 3.775 4.755 23.616 1.00 93.19 276 LEU A N 1
ATOM 2164 C CA . LEU A 1 276 ? 4.798 4.107 24.435 1.00 93.19 276 LEU A CA 1
ATOM 2165 C C . LEU A 1 276 ? 5.152 4.954 25.653 1.00 93.19 276 LEU A C 1
ATOM 2167 O O . LEU A 1 276 ? 5.348 6.163 25.565 1.00 93.19 276 LEU A O 1
ATOM 2171 N N . SER A 1 277 ? 5.330 4.276 26.784 1.00 96.38 277 SER A N 1
ATOM 2172 C CA . SER A 1 277 ? 5.947 4.875 27.960 1.00 96.38 277 SER A CA 1
ATOM 2173 C C . SER A 1 277 ? 7.433 5.159 27.719 1.00 96.38 277 SER A C 1
ATOM 2175 O O . SER A 1 277 ? 8.060 4.584 26.824 1.00 96.38 277 SER A O 1
ATOM 2177 N N . SER A 1 278 ? 8.034 5.981 28.581 1.00 96.81 278 SER A N 1
ATOM 2178 C CA . SER A 1 278 ? 9.485 6.221 28.584 1.00 96.81 278 SER A CA 1
ATOM 2179 C C . SER A 1 278 ? 10.296 4.919 28.656 1.00 96.81 278 SER A C 1
ATOM 2181 O O . SER A 1 278 ? 11.280 4.762 27.938 1.00 96.81 278 SER A O 1
ATOM 2183 N N . TRP A 1 279 ? 9.840 3.941 29.443 1.00 97.31 279 TRP A N 1
ATOM 2184 C CA . TRP A 1 279 ? 10.439 2.605 29.516 1.00 97.31 279 TRP A CA 1
ATOM 2185 C C . TRP A 1 279 ? 10.305 1.822 28.204 1.00 97.31 279 TRP A C 1
ATOM 2187 O O . TRP A 1 279 ? 11.245 1.145 27.789 1.00 97.31 279 TRP A O 1
ATOM 2197 N N . GLY A 1 280 ? 9.158 1.935 27.527 1.00 96.94 280 GLY A N 1
ATOM 2198 C CA . GLY A 1 280 ? 8.942 1.339 26.209 1.00 96.94 280 GLY A CA 1
ATOM 2199 C C . GLY A 1 280 ? 9.875 1.922 25.145 1.00 96.94 280 GLY A C 1
ATOM 2200 O O . GLY A 1 280 ? 10.431 1.175 24.340 1.00 96.94 280 GLY A O 1
ATOM 2201 N N . ILE A 1 281 ? 10.107 3.237 25.185 1.00 97.12 281 ILE A N 1
ATOM 2202 C CA . ILE A 1 281 ? 11.081 3.917 24.321 1.00 97.12 281 ILE A CA 1
ATOM 2203 C C . ILE A 1 281 ? 12.498 3.426 24.631 1.00 97.12 281 ILE A C 1
ATOM 2205 O O . ILE A 1 281 ? 13.213 3.033 23.710 1.00 97.12 281 ILE A O 1
ATOM 2209 N N . GLN A 1 282 ? 12.885 3.370 25.911 1.00 97.62 282 GLN A N 1
ATOM 2210 C CA . GLN A 1 282 ? 14.211 2.893 26.313 1.00 97.62 282 GLN A CA 1
ATOM 2211 C C . GLN A 1 282 ? 14.470 1.472 25.803 1.00 97.62 282 GLN A C 1
ATOM 2213 O O . GLN A 1 282 ? 15.495 1.213 25.176 1.00 97.62 282 GLN A O 1
ATOM 2218 N N . ARG A 1 283 ? 13.508 0.561 25.995 1.00 97.56 283 ARG A N 1
ATOM 2219 C CA . ARG A 1 283 ? 13.589 -0.812 25.483 1.00 97.56 283 ARG A CA 1
ATOM 2220 C C . ARG A 1 283 ? 13.689 -0.846 23.957 1.00 97.56 283 ARG A C 1
ATOM 2222 O O . ARG A 1 283 ? 14.493 -1.609 23.426 1.00 97.56 283 ARG A O 1
ATOM 2229 N N . MET A 1 284 ? 12.893 -0.044 23.245 1.00 96.75 284 MET A N 1
ATOM 2230 C CA . MET A 1 284 ? 12.960 0.017 21.782 1.00 96.75 284 MET A CA 1
ATOM 2231 C C . MET A 1 284 ? 14.360 0.421 21.315 1.00 96.75 284 MET A C 1
ATOM 2233 O O . MET A 1 284 ? 14.918 -0.211 20.422 1.00 96.75 284 MET A O 1
ATOM 2237 N N . VAL A 1 285 ? 14.942 1.451 21.926 1.00 97.12 285 VAL A N 1
ATOM 2238 C CA . VAL A 1 285 ? 16.282 1.927 21.574 1.00 97.12 285 VAL A CA 1
ATOM 2239 C C . VAL A 1 285 ? 17.331 0.868 21.908 1.00 97.12 285 VAL A C 1
ATOM 2241 O O . VAL A 1 285 ? 18.095 0.460 21.031 1.00 97.12 285 VAL A O 1
ATOM 2244 N N . ASP A 1 286 ? 17.350 0.397 23.152 1.00 97.19 286 ASP A N 1
ATOM 2245 C CA . ASP A 1 286 ? 18.457 -0.403 23.667 1.00 97.19 286 ASP A CA 1
ATOM 2246 C C . ASP A 1 286 ? 18.395 -1.873 23.279 1.00 97.19 286 ASP A C 1
ATOM 2248 O O . ASP A 1 286 ? 19.428 -2.483 23.016 1.00 97.19 286 ASP A O 1
ATOM 2252 N N . SER A 1 287 ? 17.198 -2.449 23.264 1.00 97.12 287 SER A N 1
ATOM 2253 C CA . SER A 1 287 ? 17.007 -3.895 23.148 1.00 97.12 287 SER A CA 1
ATOM 2254 C C . SER A 1 287 ? 16.425 -4.322 21.803 1.00 97.12 287 SER A C 1
ATOM 2256 O O . SER A 1 287 ? 16.580 -5.479 21.429 1.00 97.12 287 SER A O 1
ATOM 2258 N N . GLU A 1 288 ? 15.771 -3.423 21.059 1.00 96.38 288 GLU A N 1
ATOM 2259 C CA . GLU A 1 288 ? 15.224 -3.744 19.731 1.00 96.38 288 GLU A CA 1
ATOM 2260 C C . GLU A 1 288 ? 16.081 -3.154 18.604 1.00 96.38 288 GLU A C 1
ATOM 2262 O O . GLU A 1 288 ? 16.483 -3.875 17.691 1.00 96.38 288 GLU A O 1
ATOM 2267 N N . ASN A 1 289 ? 16.378 -1.854 18.652 1.00 97.75 289 ASN A N 1
ATOM 2268 C CA . ASN A 1 289 ? 17.024 -1.149 17.549 1.00 97.75 289 ASN A CA 1
ATOM 2269 C C . ASN A 1 289 ? 18.538 -1.366 17.521 1.00 97.75 289 ASN A C 1
ATOM 2271 O O . ASN A 1 289 ? 19.050 -1.732 16.465 1.00 97.75 289 ASN A O 1
ATOM 2275 N N . LYS A 1 290 ? 19.253 -1.202 18.646 1.00 98.06 290 LYS A N 1
ATOM 2276 C CA . LYS A 1 290 ? 20.718 -1.394 18.688 1.00 98.06 290 LYS A CA 1
ATOM 2277 C C . LYS A 1 290 ? 21.158 -2.776 18.169 1.00 98.06 290 LYS A C 1
ATOM 2279 O O . LYS A 1 290 ? 21.933 -2.798 17.212 1.00 98.06 290 LYS A O 1
ATOM 2284 N N . PRO A 1 291 ? 20.619 -3.912 18.664 1.00 97.81 291 PRO A N 1
ATOM 2285 C CA . PRO A 1 291 ? 21.011 -5.226 18.146 1.00 97.81 291 PRO A CA 1
ATOM 2286 C C . PRO A 1 291 ? 20.630 -5.413 16.674 1.00 97.81 291 PRO A C 1
ATOM 2288 O O . PRO A 1 291 ? 21.373 -6.010 15.897 1.00 97.81 291 PRO A O 1
ATOM 2291 N N . ARG A 1 292 ? 19.475 -4.874 16.254 1.00 98.12 292 ARG A N 1
ATOM 2292 C CA . ARG A 1 292 ? 19.034 -4.941 14.856 1.00 98.12 292 ARG A CA 1
ATOM 2293 C C . ARG A 1 292 ? 19.987 -4.188 13.929 1.00 98.12 292 ARG A C 1
ATOM 2295 O O . ARG A 1 292 ? 20.255 -4.693 12.843 1.00 98.12 292 ARG A O 1
ATOM 2302 N N . ILE A 1 293 ? 20.468 -3.013 14.334 1.00 98.12 293 ILE A N 1
ATOM 2303 C CA . ILE A 1 293 ? 21.422 -2.203 13.566 1.00 98.12 293 ILE A CA 1
ATOM 2304 C C . ILE A 1 293 ? 22.744 -2.954 13.419 1.00 98.12 293 ILE A C 1
ATOM 2306 O O . ILE A 1 293 ? 23.219 -3.109 12.300 1.00 98.12 293 ILE A O 1
ATOM 2310 N N . GLU A 1 294 ? 23.293 -3.474 14.515 1.00 98.06 294 GLU A N 1
ATOM 2311 C CA . GLU A 1 294 ? 24.566 -4.201 14.508 1.00 98.06 294 GLU A CA 1
ATOM 2312 C C . GLU A 1 294 ? 24.515 -5.429 13.586 1.00 98.06 294 GLU A C 1
ATOM 2314 O O . GLU A 1 294 ? 25.295 -5.550 12.639 1.00 98.06 294 GLU A O 1
ATOM 2319 N N . VAL A 1 295 ? 23.528 -6.305 13.799 1.00 98.19 295 VAL A N 1
ATOM 2320 C CA . VAL A 1 295 ? 23.401 -7.554 13.038 1.00 98.19 295 VAL A CA 1
ATOM 2321 C C . VAL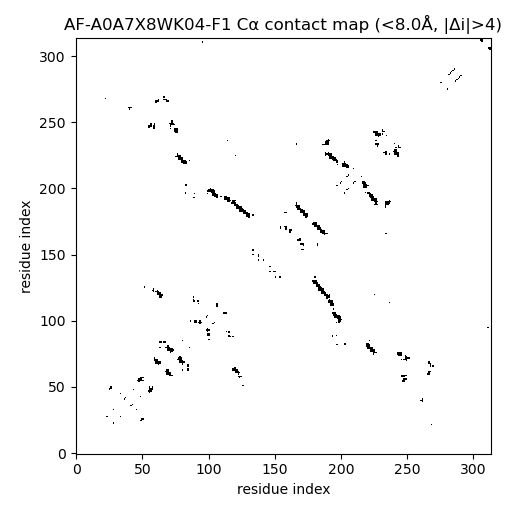 A 1 295 ? 23.081 -7.285 11.567 1.00 98.19 295 VAL A C 1
ATOM 2323 O O . VAL A 1 295 ? 23.646 -7.930 10.678 1.00 98.19 295 VAL A O 1
ATOM 2326 N N . ARG A 1 296 ? 22.178 -6.338 11.269 1.00 98.12 296 ARG A N 1
ATOM 2327 C CA . ARG A 1 296 ? 21.851 -6.008 9.873 1.00 98.12 296 ARG A CA 1
ATOM 2328 C C . ARG A 1 296 ? 22.999 -5.290 9.173 1.00 98.12 296 ARG A C 1
ATOM 2330 O O . ARG A 1 296 ? 23.178 -5.550 7.990 1.00 98.12 296 ARG A O 1
ATOM 2337 N N . GLY A 1 297 ? 23.780 -4.472 9.878 1.00 98.12 297 GLY A N 1
ATOM 2338 C CA . GLY A 1 297 ? 24.961 -3.807 9.328 1.00 98.12 297 GLY A CA 1
ATOM 2339 C C . GLY A 1 297 ? 25.987 -4.816 8.817 1.00 98.12 297 GLY A C 1
ATOM 2340 O O . GLY A 1 297 ? 26.318 -4.805 7.632 1.00 98.12 297 GLY A O 1
ATOM 2341 N N . ALA A 1 298 ? 26.388 -5.769 9.665 1.00 98.19 298 ALA A N 1
ATOM 2342 C CA . ALA A 1 298 ? 27.322 -6.829 9.274 1.00 98.19 298 ALA A CA 1
ATOM 2343 C C . ALA A 1 298 ? 26.794 -7.663 8.091 1.00 98.19 298 ALA A C 1
ATOM 2345 O O . ALA A 1 298 ? 27.507 -7.949 7.129 1.00 98.19 298 ALA A O 1
ATOM 2346 N N . LYS A 1 299 ? 25.504 -8.018 8.126 1.00 98.12 299 LYS A N 1
ATOM 2347 C CA . LYS A 1 299 ? 24.853 -8.768 7.046 1.00 98.12 299 LYS A CA 1
ATOM 2348 C C . LYS A 1 299 ? 24.848 -7.997 5.719 1.00 98.12 299 LYS A C 1
ATOM 2350 O O . LYS A 1 299 ? 25.142 -8.575 4.674 1.00 98.12 299 LYS A O 1
ATOM 2355 N N . GLN A 1 300 ? 24.510 -6.710 5.753 1.00 97.62 300 GLN A N 1
ATOM 2356 C CA . GLN A 1 300 ? 24.451 -5.855 4.567 1.00 97.62 300 GLN A CA 1
ATOM 2357 C C . GLN A 1 300 ? 25.830 -5.630 3.947 1.00 97.62 300 GLN A C 1
ATOM 2359 O O . GLN A 1 300 ? 25.923 -5.563 2.725 1.00 97.62 300 GLN A O 1
ATOM 2364 N N . GLU A 1 301 ? 26.895 -5.551 4.747 1.00 97.44 301 GLU A N 1
ATOM 2365 C CA . GLU A 1 301 ? 28.264 -5.433 4.236 1.00 97.44 301 GLU A CA 1
ATOM 2366 C C . GLU A 1 301 ? 28.662 -6.659 3.398 1.00 97.44 301 GLU A C 1
ATOM 2368 O O . GLU A 1 301 ? 29.136 -6.518 2.267 1.00 97.44 301 GLU A O 1
ATOM 2373 N N . ILE A 1 302 ? 28.386 -7.863 3.913 1.00 97.88 302 ILE A N 1
ATOM 2374 C CA . ILE A 1 302 ? 28.645 -9.127 3.209 1.00 97.88 302 ILE A CA 1
ATOM 2375 C C . ILE A 1 302 ? 27.853 -9.181 1.899 1.00 97.88 302 ILE A C 1
ATOM 2377 O O . ILE A 1 302 ? 28.417 -9.466 0.840 1.00 97.88 302 ILE A O 1
ATOM 2381 N N . TRP A 1 303 ? 26.553 -8.882 1.962 1.00 97.62 303 TRP A N 1
ATOM 2382 C CA . TRP A 1 303 ? 25.677 -8.888 0.791 1.00 97.62 303 TRP A CA 1
ATOM 2383 C C . TRP A 1 303 ? 26.120 -7.880 -0.263 1.00 97.62 303 TRP A C 1
ATOM 2385 O O . TRP A 1 303 ? 26.295 -8.252 -1.420 1.00 97.62 303 TRP A O 1
ATOM 2395 N N . ARG A 1 304 ? 26.395 -6.633 0.132 1.00 96.31 304 ARG A N 1
ATOM 2396 C CA . ARG A 1 304 ? 26.835 -5.582 -0.792 1.00 96.31 304 ARG A CA 1
ATOM 2397 C C . ARG A 1 304 ? 28.130 -5.966 -1.497 1.00 96.31 304 ARG A C 1
ATOM 2399 O O . ARG A 1 304 ? 28.235 -5.787 -2.706 1.00 96.31 304 ARG A O 1
ATOM 2406 N N . LYS A 1 305 ? 29.102 -6.527 -0.769 1.00 97.38 305 LYS A N 1
ATOM 2407 C CA . LYS A 1 305 ? 30.362 -6.988 -1.363 1.00 97.38 305 LYS A CA 1
ATOM 2408 C C . LYS A 1 305 ? 30.124 -8.047 -2.442 1.00 97.38 305 LYS A C 1
ATOM 2410 O O . LYS A 1 305 ? 30.739 -7.956 -3.498 1.00 97.38 305 LYS A O 1
ATOM 2415 N N . ALA A 1 306 ? 29.244 -9.015 -2.188 1.00 97.62 306 ALA A N 1
ATOM 2416 C CA . ALA A 1 306 ? 28.931 -10.076 -3.144 1.00 97.62 306 ALA A CA 1
ATOM 2417 C C . ALA A 1 306 ? 28.152 -9.550 -4.364 1.00 97.62 306 ALA A C 1
ATOM 2419 O O . ALA A 1 306 ? 28.539 -9.813 -5.500 1.00 97.62 306 ALA A O 1
ATOM 2420 N N . MET A 1 307 ? 27.107 -8.750 -4.137 1.00 96.50 307 MET A N 1
ATOM 2421 C CA . MET A 1 307 ? 26.276 -8.174 -5.202 1.00 96.50 307 MET A CA 1
ATOM 2422 C C . MET A 1 307 ? 27.082 -7.238 -6.118 1.00 96.50 307 MET A C 1
ATOM 2424 O O . MET A 1 307 ? 26.886 -7.233 -7.325 1.00 96.50 307 MET A O 1
ATOM 2428 N N . ASN A 1 308 ? 28.054 -6.493 -5.582 1.00 95.62 308 ASN A N 1
ATOM 2429 C CA . ASN A 1 308 ? 28.912 -5.615 -6.389 1.00 95.62 308 ASN A CA 1
ATOM 2430 C C . ASN A 1 308 ? 29.872 -6.368 -7.327 1.00 95.62 308 ASN A C 1
ATOM 2432 O O . ASN A 1 308 ? 30.460 -5.753 -8.214 1.00 95.62 308 ASN A O 1
ATOM 2436 N N . GLN A 1 309 ? 30.088 -7.668 -7.114 1.00 97.19 309 GLN A N 1
ATOM 2437 C CA . GLN A 1 309 ? 31.022 -8.471 -7.908 1.00 97.19 309 GLN A CA 1
ATOM 2438 C C . GLN A 1 309 ? 30.349 -9.183 -9.084 1.00 97.19 309 GLN A C 1
ATOM 2440 O O . GLN A 1 309 ? 31.047 -9.652 -9.981 1.00 97.19 309 GLN A O 1
ATOM 2445 N N . SER A 1 310 ? 29.020 -9.308 -9.082 1.00 96.25 310 SER A N 1
ATOM 2446 C CA . SER A 1 310 ? 28.298 -10.073 -10.094 1.00 96.25 310 SER A CA 1
ATOM 2447 C C . SER A 1 310 ? 26.857 -9.599 -10.232 1.00 96.25 310 SER A C 1
ATOM 2449 O O . SER A 1 310 ? 26.085 -9.670 -9.278 1.00 96.25 310 SER A O 1
ATOM 2451 N N . ASP A 1 311 ? 26.474 -9.224 -11.455 1.00 92.75 311 ASP A N 1
ATOM 2452 C CA . ASP A 1 311 ? 25.083 -8.907 -11.800 1.00 92.75 311 ASP A CA 1
ATOM 2453 C C . ASP A 1 311 ? 24.141 -10.105 -11.575 1.00 92.75 311 ASP A C 1
ATOM 2455 O O . ASP A 1 311 ? 22.975 -9.904 -11.272 1.00 92.75 311 ASP A O 1
ATOM 2459 N N . ALA A 1 312 ? 24.639 -11.347 -11.640 1.00 94.94 312 ALA A N 1
ATOM 2460 C CA . ALA A 1 312 ? 23.837 -12.538 -11.341 1.00 94.94 312 ALA A CA 1
ATOM 2461 C C . ALA A 1 312 ? 23.518 -12.686 -9.845 1.00 94.94 312 ALA A C 1
ATOM 2463 O O . ALA A 1 312 ? 22.526 -13.309 -9.479 1.00 94.94 312 ALA A O 1
ATOM 2464 N N . VAL A 1 313 ? 24.385 -12.156 -8.978 1.00 94.69 313 VAL A N 1
ATOM 2465 C CA . VAL A 1 313 ? 24.205 -12.180 -7.518 1.00 94.69 313 VAL A CA 1
ATOM 2466 C C . VAL A 1 313 ? 23.384 -10.978 -7.040 1.00 94.69 313 VAL A C 1
ATOM 2468 O O . VAL A 1 313 ? 22.742 -11.066 -5.994 1.00 94.69 313 VAL A O 1
ATOM 2471 N N . ARG A 1 314 ? 23.434 -9.861 -7.774 1.00 91.75 314 ARG A N 1
ATOM 2472 C CA . ARG A 1 314 ? 22.746 -8.600 -7.470 1.00 91.75 314 ARG A CA 1
ATOM 2473 C C . ARG A 1 314 ? 21.250 -8.629 -7.780 1.00 91.75 314 ARG A C 1
ATOM 2475 O O . ARG A 1 314 ? 20.485 -8.420 -6.814 1.00 91.75 314 ARG A O 1
#

Radius of gyration: 23.53 Å; Cα contacts (8 Å, |Δi|>4): 462; chains: 1; bounding box: 53×47×74 Å

Foldseek 3Di:
DVVVVVVVVVVVVVVPDDCPDDDDDLVPCDPVNVVVLVVLPDDDDSCQCDDLPAHHQLLQWKDKQPAFIWGFADQLFKIKTFLVSCVVQLVVVADPVRHCQAAKDAQPDPLSWAWRAPIKIKRWNHKDWCLCVQVVQADPPDDPVVSVVSSVVSQCVVCVVCPPPPQKDWGWDADPNNNTIMIIMIGMAAGKTWHTDHHNCQSQPCNPNCVVHPPDRHPTMTMIFTWPCPVLGHDHDDPRTGRHRTSDHDHDDPPDDDPSDRDDDDHDHDDDDVPDDPVRVVCCVPPPPVVCCVVVVVVVVVLVVVCVVDVNSD

pLDDT: mean 94.16, std 8.05, range [50.62, 98.94]

Secondary structure (DSSP, 8-state):
-HHHHHHHHHHHHHTT---------GGG--HHHHHHHHHTT--S-GGGT--SSS--GGGGEEEETTTEEEEE-STT-EEEE-HHHHHHHHHHH--SSS-HHHH-EE-SSGGGPEE-TT--EEEEEEEEE-HHHHHTT--TTS-HHHHHHHHHHHHHHHHGGGTT-TTEEEEEEEETTTTEEEEEEEEEE-EEEEEEE--HHHHTTTHHHHTT-SS------EEEEEEE-TTS-B----TT-EE---S--PPPP-S---TT-------------TT--HHHHHHIIIIIIHHHHHHHHHHHHHHHHHHTT-TTT-